Protein AF-A0A7X8ZPS8-F1 (afdb_monomer_lite)

Sequence (308 aa):
LRTVAGGVNEGRHAVLAQALLSACHRVQEEYEAEIAARYGDCGDGDEPEGDFHAIMANNLTAWFATPLAELDGISPNDYIRSLDDTAELLELFAVLSGTGVEPMPDLLKIRLGRDHVAATAGLRSFVIKAIKERDVLPDEGFAVAHSALEILAEWEDEDFAPELLAAFESITAPDFEDFALSQSIAQFFGRFPGLAPLLIERIEARLAAGEILTGAADYILVALSLIGAGTGDSAIYRVFTRAIEQMRLPEMVMLMLVDLGNPRAVSFLRAYLQRNLQTLSLAQYRQCVSSISALHGRYDDLPRYPNR

Secondary structure (DSSP, 8-state):
--SS--SSSHHHHHHHHHHHHHHHHHHHHHHHHHHHHHH-S--TT---HHHHHHHHHHHHHHHHTS-BGGGTTB-HHHHHHH---HHHHHHHHHHHHTTT-SSPPHHHHHHHGGGHHHHHHHHHHHHHHHHHTTTT--HHHHHHHHHHHHHHHHTT-GGGHHHHHHHHHT-----TT-HHHHHHHHHHHHT-GGGHHHHHHHHHHHHHHTPPB-THHHHHHHHHHHHHTTT--HHHHHHHHHHGGGBS-HHHHHHHHHHHT-THHHHHHHHHHHHHTTTS-HHHHHHHHHHHHHTT---TTSPPPP--

Structure (mmCIF, N/CA/C/O backbone):
data_AF-A0A7X8ZPS8-F1
#
_entry.id   AF-A0A7X8ZPS8-F1
#
loop_
_atom_site.group_PDB
_atom_site.id
_atom_site.type_symbol
_atom_site.label_atom_id
_atom_site.label_alt_id
_atom_site.label_comp_id
_atom_site.label_asym_id
_atom_site.label_entity_id
_atom_site.label_seq_id
_atom_site.pdbx_PDB_ins_code
_atom_site.Cartn_x
_atom_site.Cartn_y
_atom_site.Cartn_z
_atom_site.occupancy
_atom_site.B_iso_or_equiv
_atom_site.auth_seq_id
_atom_site.auth_comp_id
_atom_site.auth_asym_id
_atom_site.auth_atom_id
_atom_site.pdbx_PDB_model_num
ATOM 1 N N . LEU A 1 1 ? 17.683 -13.124 -8.709 1.00 43.53 1 LEU A N 1
ATOM 2 C CA . LEU A 1 1 ? 17.942 -12.794 -10.146 1.00 43.53 1 LEU A CA 1
ATOM 3 C C . LEU A 1 1 ? 17.941 -13.969 -11.156 1.00 43.53 1 LEU A C 1
ATOM 5 O O . LEU A 1 1 ? 17.549 -13.741 -12.290 1.00 43.53 1 LEU A O 1
ATOM 9 N N . ARG A 1 2 ? 18.370 -15.207 -10.832 1.00 29.52 2 ARG A N 1
ATOM 10 C CA . ARG A 1 2 ? 18.559 -16.303 -11.831 1.00 29.52 2 ARG A CA 1
ATOM 11 C C . ARG A 1 2 ? 17.332 -17.173 -12.173 1.00 29.52 2 ARG A C 1
ATOM 13 O O . ARG A 1 2 ? 17.485 -18.138 -12.913 1.00 29.52 2 ARG A O 1
ATOM 20 N N . THR A 1 3 ? 16.144 -16.881 -11.646 1.00 39.59 3 THR A N 1
ATOM 21 C CA . THR A 1 3 ? 15.033 -17.859 -11.655 1.00 39.59 3 THR A CA 1
ATOM 22 C C . THR A 1 3 ? 13.688 -17.331 -12.161 1.00 39.59 3 THR A C 1
ATOM 24 O O . THR A 1 3 ? 12.678 -17.985 -11.924 1.00 39.59 3 THR A O 1
ATOM 27 N N . VAL A 1 4 ? 13.632 -16.180 -12.847 1.00 41.62 4 VAL A N 1
ATOM 28 C CA . VAL A 1 4 ? 12.335 -15.559 -13.210 1.00 41.62 4 VAL A CA 1
ATOM 29 C C . VAL A 1 4 ? 11.978 -15.598 -14.700 1.00 41.62 4 VAL A C 1
ATOM 31 O O . VAL A 1 4 ? 10.793 -15.573 -15.009 1.00 41.62 4 VAL A O 1
ATOM 34 N N . ALA A 1 5 ? 12.910 -15.749 -15.636 1.00 36.06 5 ALA A N 1
ATOM 35 C CA . ALA A 1 5 ? 12.553 -15.796 -17.056 1.00 36.06 5 ALA A CA 1
ATOM 36 C C . ALA A 1 5 ? 13.411 -16.829 -17.774 1.00 36.06 5 ALA A C 1
ATOM 38 O O . ALA A 1 5 ? 14.583 -16.955 -17.447 1.00 36.06 5 ALA A O 1
ATOM 39 N N . GLY A 1 6 ? 12.793 -17.603 -18.665 1.00 33.47 6 GLY A N 1
ATOM 40 C CA . GLY A 1 6 ? 13.451 -18.557 -19.544 1.00 33.47 6 GLY A CA 1
ATOM 41 C C . GLY A 1 6 ? 13.380 -18.065 -20.988 1.00 33.47 6 GLY A C 1
ATOM 42 O O . GLY A 1 6 ? 12.284 -17.958 -21.527 1.00 33.47 6 GLY A O 1
ATOM 43 N N . GLY A 1 7 ? 14.533 -17.864 -21.625 1.00 35.31 7 GLY A N 1
ATOM 44 C CA . GLY A 1 7 ? 14.697 -17.789 -23.077 1.00 35.31 7 GLY A CA 1
ATOM 45 C C . GLY A 1 7 ? 15.264 -16.477 -23.634 1.00 35.31 7 GLY A C 1
ATOM 46 O O . GLY A 1 7 ? 14.538 -15.544 -23.934 1.00 35.31 7 GLY A O 1
ATOM 47 N N . VAL A 1 8 ? 16.569 -16.481 -23.929 1.00 39.19 8 VAL A N 1
ATOM 48 C CA . VAL A 1 8 ? 17.290 -15.657 -24.935 1.00 39.19 8 VAL A CA 1
ATOM 49 C C . VAL A 1 8 ? 17.445 -14.141 -24.672 1.00 39.19 8 VAL A C 1
ATOM 51 O O . VAL A 1 8 ? 18.505 -13.621 -25.016 1.00 39.19 8 VAL A O 1
ATOM 54 N N . ASN A 1 9 ? 16.533 -13.442 -23.985 1.00 49.84 9 ASN A N 1
ATOM 55 C CA . ASN A 1 9 ? 16.703 -12.014 -23.614 1.00 49.84 9 ASN A CA 1
ATOM 56 C C . ASN A 1 9 ? 17.251 -11.777 -22.189 1.00 49.84 9 ASN A C 1
ATOM 58 O O . ASN A 1 9 ? 17.604 -10.654 -21.819 1.00 49.84 9 ASN A O 1
ATOM 62 N N . GLU A 1 10 ? 17.417 -12.849 -21.406 1.00 52.31 10 GLU A N 1
ATOM 63 C CA . GLU A 1 10 ? 17.909 -12.813 -20.019 1.00 52.31 10 GLU A CA 1
ATOM 64 C C . GLU A 1 10 ? 19.272 -12.120 -19.861 1.00 52.31 10 GLU A C 1
ATOM 66 O O . GLU A 1 10 ? 19.560 -11.561 -18.806 1.00 52.31 10 GLU A O 1
ATOM 71 N N . GLY A 1 11 ? 20.112 -12.123 -20.903 1.00 71.88 11 GLY A N 1
ATOM 72 C CA . GLY A 1 11 ? 21.452 -11.544 -20.842 1.00 71.88 11 GLY A CA 1
ATOM 73 C C . GLY A 1 11 ? 21.439 -10.024 -20.707 1.00 71.88 11 GLY A C 1
ATOM 74 O O . GLY A 1 11 ? 22.033 -9.484 -19.779 1.00 71.88 11 GLY A O 1
ATOM 75 N N . ARG A 1 12 ? 20.755 -9.318 -21.617 1.00 79.44 12 ARG A N 1
ATOM 76 C CA . ARG A 1 12 ? 20.809 -7.847 -21.670 1.00 79.44 12 ARG A CA 1
ATOM 77 C C . ARG A 1 12 ? 19.975 -7.188 -20.573 1.00 79.44 12 ARG A C 1
ATOM 79 O O . ARG A 1 12 ? 20.432 -6.200 -20.007 1.00 79.44 12 ARG A O 1
ATOM 86 N N . HIS A 1 13 ? 18.825 -7.763 -20.207 1.00 87.25 13 HIS A N 1
ATOM 87 C CA . HIS A 1 13 ? 18.037 -7.285 -19.062 1.00 87.25 13 HIS A CA 1
ATOM 88 C C . HIS A 1 13 ? 18.815 -7.417 -17.752 1.00 87.25 13 HIS A C 1
ATOM 90 O O . HIS A 1 13 ? 18.928 -6.445 -17.008 1.00 87.25 13 HIS A O 1
ATOM 96 N N . ALA A 1 14 ? 19.413 -8.585 -17.490 1.00 84.12 14 ALA A N 1
ATOM 97 C CA . ALA A 1 14 ? 20.194 -8.794 -16.273 1.00 84.12 14 ALA A CA 1
ATOM 98 C C . ALA A 1 14 ? 21.450 -7.913 -16.233 1.00 84.12 14 ALA A C 1
ATOM 100 O O . ALA A 1 14 ? 21.792 -7.380 -15.181 1.00 84.12 14 ALA A O 1
ATOM 101 N N . VAL A 1 15 ? 22.117 -7.725 -17.377 1.00 86.06 15 VAL A N 1
ATOM 102 C CA . VAL A 1 15 ? 23.249 -6.797 -17.502 1.00 86.06 15 VAL A CA 1
ATOM 103 C C . VAL A 1 15 ? 22.824 -5.367 -17.179 1.00 86.06 15 VAL A C 1
ATOM 105 O O . VAL A 1 15 ? 23.506 -4.697 -16.406 1.00 86.06 15 VAL A O 1
ATOM 108 N N . LEU A 1 16 ? 21.687 -4.912 -17.712 1.00 86.50 16 LEU A N 1
ATOM 109 C CA . LEU A 1 16 ? 21.163 -3.580 -17.428 1.00 86.50 16 LEU A CA 1
ATOM 110 C C . LEU A 1 16 ? 20.806 -3.409 -15.943 1.00 86.50 16 LEU A C 1
ATOM 112 O O . LEU A 1 16 ? 21.194 -2.407 -15.351 1.00 86.50 16 LEU A O 1
ATOM 116 N N . ALA A 1 17 ? 20.140 -4.386 -15.321 1.00 86.00 17 ALA A N 1
ATOM 117 C CA . ALA A 1 17 ? 19.843 -4.352 -13.886 1.00 86.00 17 ALA A CA 1
ATOM 118 C C . ALA A 1 17 ? 21.109 -4.345 -13.018 1.00 86.00 17 ALA A C 1
ATOM 120 O O . ALA A 1 17 ? 21.194 -3.592 -12.051 1.00 86.00 17 ALA A O 1
ATOM 121 N N . GLN A 1 18 ? 22.125 -5.133 -13.377 1.00 86.12 18 GLN A N 1
ATOM 122 C CA . GLN A 1 18 ? 23.399 -5.130 -12.662 1.00 86.12 18 GLN A CA 1
ATOM 123 C C . GLN A 1 18 ? 24.118 -3.782 -12.794 1.00 86.12 18 GLN A C 1
ATOM 125 O O . GLN A 1 18 ? 24.659 -3.274 -11.811 1.00 86.12 18 GLN A O 1
ATOM 130 N N . ALA A 1 19 ? 24.109 -3.194 -13.992 1.00 85.69 19 ALA A N 1
ATOM 131 C CA . ALA A 1 19 ? 24.690 -1.880 -14.238 1.00 85.69 19 ALA A CA 1
ATOM 132 C C . ALA A 1 19 ? 23.934 -0.773 -13.483 1.00 85.69 19 ALA A C 1
ATOM 134 O O . ALA A 1 19 ? 24.576 0.139 -12.960 1.00 85.69 19 ALA A O 1
ATOM 135 N N . LEU A 1 20 ? 22.604 -0.881 -13.380 1.00 85.44 20 LEU A N 1
ATOM 136 C CA . LEU A 1 20 ? 21.758 0.016 -12.592 1.00 85.44 20 LEU A CA 1
ATOM 137 C C . LEU A 1 20 ? 22.120 -0.054 -11.105 1.00 85.44 20 LEU A C 1
ATOM 139 O O . LEU A 1 20 ? 22.436 0.973 -10.515 1.00 85.44 20 LEU A O 1
ATOM 143 N N . LEU A 1 21 ? 22.180 -1.256 -10.524 1.00 86.12 21 LEU A N 1
ATOM 144 C CA . LEU A 1 21 ? 22.585 -1.456 -9.127 1.00 86.12 21 LEU A CA 1
ATOM 145 C C . LEU A 1 21 ? 23.968 -0.861 -8.838 1.00 86.12 21 LEU A C 1
ATOM 147 O O . LEU A 1 21 ? 24.158 -0.147 -7.856 1.00 86.12 21 LEU A O 1
ATOM 151 N N . SER A 1 22 ? 24.937 -1.100 -9.726 1.00 86.19 22 SER A N 1
ATOM 152 C CA . SER A 1 22 ? 26.269 -0.505 -9.601 1.00 86.19 22 SER A CA 1
ATOM 153 C C . SER A 1 22 ? 26.255 1.021 -9.722 1.00 86.19 22 SER A C 1
ATOM 155 O O . SER A 1 22 ? 27.057 1.687 -9.074 1.00 86.19 22 SER A O 1
ATOM 157 N N . ALA A 1 23 ? 25.367 1.596 -10.535 1.00 84.69 23 ALA A N 1
ATOM 158 C CA . ALA A 1 23 ? 25.206 3.042 -10.619 1.00 84.69 23 ALA A CA 1
ATOM 159 C C . ALA A 1 23 ? 24.610 3.625 -9.331 1.00 84.69 23 ALA A C 1
ATOM 161 O O . ALA A 1 23 ? 25.161 4.596 -8.820 1.00 84.69 23 ALA A O 1
ATOM 162 N N . CYS A 1 24 ? 23.566 3.004 -8.777 1.00 83.69 24 CYS A N 1
ATOM 163 C CA . CYS A 1 24 ? 22.955 3.409 -7.510 1.00 83.69 24 CYS A CA 1
ATOM 164 C C . CYS A 1 24 ? 23.951 3.374 -6.352 1.00 83.69 24 CYS A C 1
ATOM 166 O O . CYS A 1 24 ? 24.067 4.360 -5.630 1.00 83.69 24 CYS A O 1
ATOM 168 N N . HIS A 1 25 ? 24.719 2.287 -6.215 1.00 86.12 25 HIS A N 1
ATOM 169 C CA . HIS A 1 25 ? 25.736 2.180 -5.165 1.00 86.12 25 HIS A CA 1
ATOM 170 C C . HIS A 1 25 ? 26.781 3.296 -5.263 1.00 86.12 25 HIS A C 1
ATOM 172 O O . HIS A 1 25 ? 27.140 3.872 -4.246 1.00 86.12 25 HIS A O 1
ATOM 178 N N . ARG A 1 26 ? 27.225 3.662 -6.474 1.00 85.88 26 ARG A N 1
ATOM 179 C CA . ARG A 1 26 ? 28.167 4.782 -6.642 1.00 85.88 26 ARG A CA 1
ATOM 180 C C . ARG A 1 26 ? 27.573 6.114 -6.199 1.00 85.88 26 ARG A C 1
ATOM 182 O O . ARG A 1 26 ? 28.247 6.866 -5.511 1.00 85.88 26 ARG A O 1
ATOM 189 N N . VAL A 1 27 ? 26.324 6.400 -6.572 1.00 83.56 27 VAL A N 1
ATOM 190 C CA . VAL A 1 27 ? 25.646 7.641 -6.159 1.00 83.56 27 VAL A CA 1
ATOM 191 C C . VAL A 1 27 ? 25.480 7.685 -4.640 1.00 83.56 27 VAL A C 1
ATOM 193 O O . VAL A 1 27 ? 25.663 8.737 -4.036 1.00 83.56 27 VAL A O 1
ATOM 196 N N . GLN A 1 28 ? 25.171 6.546 -4.018 1.00 84.06 28 GLN A N 1
ATOM 197 C CA . GLN A 1 28 ? 25.081 6.438 -2.567 1.00 84.06 28 GLN A CA 1
ATOM 198 C C . GLN A 1 28 ? 26.438 6.674 -1.888 1.00 84.06 28 GLN A C 1
ATOM 200 O O . GLN A 1 28 ? 26.521 7.512 -0.998 1.00 84.06 28 GLN A O 1
ATOM 205 N N . GLU A 1 29 ? 27.508 6.019 -2.347 1.00 86.44 29 GLU A N 1
ATOM 206 C CA . GLU A 1 29 ? 28.866 6.224 -1.820 1.00 86.44 29 GLU A CA 1
ATOM 207 C C . GLU A 1 29 ? 29.331 7.685 -1.972 1.00 86.44 29 GLU A C 1
ATOM 209 O O . GLU A 1 29 ? 29.951 8.242 -1.065 1.00 86.44 29 GLU A O 1
ATOM 214 N N . GLU A 1 30 ? 29.026 8.326 -3.106 1.00 84.75 30 GLU A N 1
ATOM 215 C CA . GLU A 1 30 ? 29.339 9.740 -3.349 1.00 84.75 30 GLU A CA 1
ATOM 216 C C . GLU A 1 30 ? 28.569 10.667 -2.400 1.00 84.75 30 GLU A C 1
ATOM 218 O O . GLU A 1 30 ? 29.158 11.597 -1.844 1.00 84.75 30 GLU A O 1
ATOM 223 N N . TYR A 1 31 ? 27.283 10.392 -2.172 1.00 82.75 31 TYR A N 1
ATOM 224 C CA . TYR A 1 31 ? 26.457 11.147 -1.233 1.00 82.75 31 TYR A CA 1
ATOM 225 C C . TYR A 1 31 ? 26.940 10.986 0.212 1.00 82.75 31 TYR A C 1
ATOM 227 O O . TYR A 1 31 ? 27.160 11.984 0.897 1.00 82.75 31 TYR A O 1
ATOM 235 N N . GLU A 1 32 ? 27.181 9.754 0.665 1.00 82.94 32 GLU A N 1
ATOM 236 C CA . GLU A 1 32 ? 27.703 9.468 2.007 1.00 82.94 32 GLU A CA 1
ATOM 237 C C . GLU A 1 32 ? 29.059 10.159 2.232 1.00 82.94 32 GLU A C 1
ATOM 239 O O . GLU A 1 32 ? 29.297 10.757 3.284 1.00 82.94 32 GLU A O 1
ATOM 244 N N . ALA A 1 33 ? 29.935 10.162 1.220 1.00 84.19 33 ALA A N 1
ATOM 245 C CA . ALA A 1 33 ? 31.205 10.879 1.273 1.00 84.19 33 ALA A CA 1
ATOM 246 C C . ALA A 1 33 ? 31.023 12.407 1.347 1.00 84.19 33 ALA A C 1
ATOM 248 O O . ALA A 1 33 ? 31.764 13.072 2.078 1.00 84.19 33 ALA A O 1
ATOM 249 N N . GLU A 1 34 ? 30.057 12.978 0.620 1.00 81.62 34 GLU A N 1
ATOM 250 C CA . GLU A 1 34 ? 29.740 14.410 0.682 1.00 81.62 34 GLU A CA 1
ATOM 251 C C . GLU A 1 34 ? 29.182 14.805 2.056 1.00 81.62 34 GLU A C 1
ATOM 253 O O . GLU A 1 34 ? 29.639 15.793 2.641 1.00 81.62 34 GLU A O 1
ATOM 258 N N . ILE A 1 35 ? 28.251 14.020 2.604 1.00 78.38 35 ILE A N 1
ATOM 259 C CA . ILE A 1 35 ? 27.687 14.238 3.941 1.00 78.38 35 ILE A CA 1
ATOM 260 C C . ILE A 1 35 ? 28.787 14.150 5.001 1.00 78.38 35 ILE A C 1
ATOM 262 O O . ILE A 1 35 ? 28.949 15.089 5.788 1.00 78.38 35 ILE A O 1
ATOM 266 N N . ALA A 1 36 ? 29.617 13.104 4.966 1.00 80.00 36 ALA A N 1
ATOM 267 C CA . ALA A 1 36 ? 30.743 12.948 5.884 1.00 80.00 36 ALA A CA 1
ATOM 268 C C . ALA A 1 36 ? 31.745 14.113 5.781 1.00 80.00 36 ALA A C 1
ATOM 270 O O . ALA A 1 36 ? 32.262 14.588 6.794 1.00 80.00 36 ALA A O 1
ATOM 271 N N . ALA A 1 37 ? 32.005 14.625 4.572 1.00 81.00 37 ALA A N 1
ATOM 272 C CA . ALA A 1 37 ? 32.892 15.768 4.362 1.00 81.00 37 ALA A CA 1
ATOM 273 C C . ALA A 1 37 ? 32.293 17.096 4.856 1.00 81.00 37 ALA A C 1
ATOM 275 O O . ALA A 1 37 ? 33.029 17.976 5.313 1.00 81.00 37 ALA A 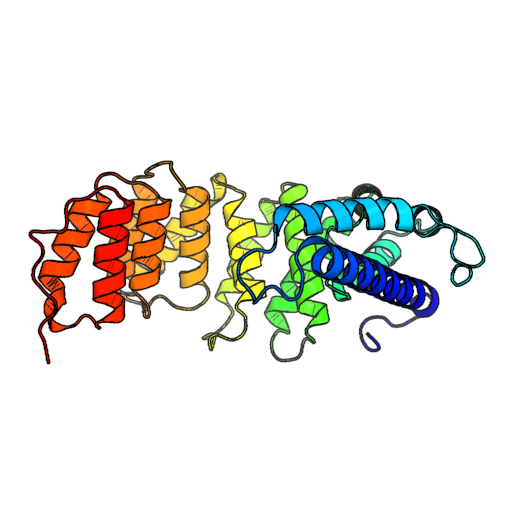O 1
ATOM 276 N N . ARG A 1 38 ? 30.971 17.263 4.747 1.00 75.69 38 ARG A N 1
ATOM 277 C CA . ARG A 1 38 ? 30.269 18.514 5.055 1.00 75.69 38 ARG A CA 1
ATOM 278 C C . ARG A 1 38 ? 29.881 18.642 6.524 1.00 75.69 38 ARG A C 1
ATOM 280 O O . ARG A 1 38 ? 29.912 19.754 7.053 1.00 75.69 38 ARG A O 1
ATOM 287 N N . TYR A 1 39 ? 29.541 17.533 7.168 1.00 70.81 39 TYR A N 1
ATOM 288 C CA . TYR A 1 39 ? 29.019 17.521 8.532 1.00 70.81 39 TYR A CA 1
ATOM 289 C C . TYR A 1 39 ? 29.947 16.800 9.530 1.00 70.81 39 TYR A C 1
ATOM 291 O O . TYR A 1 39 ? 29.854 17.044 10.731 1.00 70.81 39 TYR A O 1
ATOM 299 N N . GLY A 1 40 ? 30.933 16.027 9.059 1.00 66.50 40 GLY A N 1
ATOM 300 C CA . GLY A 1 40 ? 31.743 15.146 9.906 1.00 66.50 40 GLY A CA 1
ATOM 301 C C . GLY A 1 40 ? 31.010 13.838 10.223 1.00 66.50 40 GLY A C 1
ATOM 302 O O . GLY A 1 40 ? 29.946 13.577 9.672 1.00 66.50 40 GLY A O 1
ATOM 303 N N . ASP A 1 41 ? 31.578 13.014 11.109 1.00 60.72 41 ASP A N 1
ATOM 304 C CA . ASP A 1 41 ? 30.959 11.773 11.607 1.00 60.72 41 ASP A CA 1
ATOM 305 C C . ASP A 1 41 ? 29.762 12.128 12.509 1.00 60.72 41 ASP A C 1
ATOM 307 O O . ASP A 1 41 ? 29.888 12.307 13.724 1.00 60.72 41 ASP A O 1
ATOM 311 N N . CYS A 1 42 ? 28.616 12.387 11.887 1.00 50.97 42 CYS A N 1
ATOM 312 C CA . CYS A 1 42 ? 27.380 12.742 12.568 1.00 50.97 42 CYS A CA 1
ATOM 313 C C . CYS A 1 42 ? 26.628 11.454 12.862 1.00 50.97 42 CYS A C 1
ATOM 315 O O . CYS A 1 42 ? 26.264 10.738 11.938 1.00 50.97 42 CYS A O 1
ATOM 317 N N . GLY A 1 43 ? 26.385 11.157 14.139 1.00 53.75 43 GLY A N 1
ATOM 318 C CA . GLY A 1 43 ? 25.502 10.048 14.497 1.00 53.75 43 GLY A CA 1
ATOM 319 C C . GLY A 1 43 ? 24.089 10.253 13.935 1.00 53.75 43 GLY A C 1
ATOM 320 O O . GLY A 1 43 ? 23.617 11.387 13.922 1.00 53.75 43 GLY A O 1
ATOM 321 N N . ASP A 1 44 ? 23.474 9.140 13.521 1.00 51.38 44 ASP A N 1
ATOM 322 C CA . ASP A 1 44 ? 22.143 8.796 12.961 1.00 51.38 44 ASP A CA 1
ATOM 323 C C . ASP A 1 44 ? 20.925 9.765 13.060 1.00 51.38 44 ASP A C 1
ATOM 325 O O . ASP A 1 44 ? 19.788 9.301 13.068 1.00 51.38 44 ASP A O 1
ATOM 329 N N . GLY A 1 45 ? 21.074 11.089 13.171 1.00 50.75 45 GLY A N 1
ATOM 330 C CA . GLY A 1 45 ? 19.964 11.978 13.558 1.00 50.75 45 GLY A CA 1
ATOM 331 C C . GLY A 1 45 ? 19.700 13.218 12.705 1.00 50.75 45 GLY A C 1
ATOM 332 O O . GLY A 1 45 ? 18.595 13.746 12.791 1.00 50.75 45 GLY A O 1
ATOM 333 N N . ASP A 1 46 ? 20.664 13.686 11.906 1.00 49.81 46 ASP A N 1
ATOM 334 C CA . ASP A 1 46 ? 20.582 14.981 11.200 1.00 49.81 46 ASP A CA 1
ATOM 335 C C . ASP A 1 46 ? 20.865 14.861 9.683 1.00 49.81 46 ASP A C 1
ATOM 337 O O . ASP A 1 46 ? 21.350 15.806 9.055 1.00 49.81 46 ASP A O 1
ATOM 341 N N . GLU A 1 47 ? 20.576 13.711 9.062 1.00 56.31 47 GLU A N 1
ATOM 342 C CA . GLU A 1 47 ? 20.643 13.595 7.600 1.00 56.31 47 GLU A CA 1
ATOM 343 C C . GLU A 1 47 ? 19.423 14.264 6.939 1.00 56.31 47 GLU A C 1
ATOM 345 O O . GLU A 1 47 ? 18.277 13.970 7.290 1.00 56.31 47 GLU A O 1
ATOM 350 N N . PRO A 1 48 ? 19.614 15.162 5.957 1.00 55.97 48 PRO A N 1
ATOM 351 C CA . PRO A 1 48 ? 18.513 15.698 5.171 1.00 55.97 48 PRO A CA 1
ATOM 352 C C . PRO A 1 48 ? 18.002 14.634 4.179 1.00 55.97 48 PRO A C 1
ATOM 354 O O . PRO A 1 48 ? 18.338 14.672 3.000 1.00 55.97 48 PRO A O 1
ATOM 357 N N . GLU A 1 49 ? 17.149 13.707 4.635 1.00 54.81 49 GLU A N 1
ATOM 358 C CA . GLU A 1 49 ? 16.529 12.638 3.813 1.00 54.81 49 GLU A CA 1
ATOM 359 C C . GLU A 1 49 ? 15.895 13.160 2.502 1.00 54.81 49 GLU A C 1
ATOM 361 O O . GLU A 1 49 ? 15.879 12.474 1.480 1.00 54.81 49 GLU A O 1
ATOM 366 N N . GLY A 1 50 ? 15.411 14.408 2.495 1.00 56.25 50 GLY A N 1
ATOM 367 C CA . GLY A 1 50 ? 14.812 15.037 1.315 1.00 56.25 50 GLY A CA 1
ATOM 368 C C . GLY A 1 50 ? 15.787 15.378 0.177 1.00 56.25 50 GLY A C 1
ATOM 369 O O . GLY A 1 50 ? 15.338 15.512 -0.960 1.00 56.25 50 GLY A O 1
ATOM 370 N N . ASP A 1 51 ? 17.091 15.520 0.446 1.00 68.81 51 ASP A N 1
ATOM 371 C CA . ASP A 1 51 ? 18.092 15.838 -0.589 1.00 68.81 51 ASP A CA 1
ATOM 372 C C . ASP A 1 51 ? 18.514 14.565 -1.345 1.00 68.81 51 ASP A C 1
ATOM 374 O O . ASP A 1 51 ? 18.568 14.545 -2.576 1.00 68.81 51 ASP A O 1
ATOM 378 N N . PHE A 1 52 ? 18.688 13.449 -0.626 1.00 75.75 52 PHE A N 1
ATOM 379 C CA . PHE A 1 52 ? 19.160 12.189 -1.205 1.00 75.75 52 PHE A CA 1
ATOM 380 C C . PHE A 1 52 ? 18.236 11.628 -2.292 1.00 75.75 52 PHE A C 1
ATOM 382 O O . PHE A 1 52 ? 18.701 11.294 -3.381 1.00 75.75 52 PHE A O 1
ATOM 389 N N . HIS A 1 53 ? 16.923 11.562 -2.048 1.00 75.06 53 HIS A N 1
ATOM 390 C CA . HIS A 1 53 ? 15.980 11.026 -3.039 1.00 75.06 53 HIS A CA 1
ATOM 391 C C . HIS A 1 53 ? 15.966 11.847 -4.336 1.00 75.06 53 HIS A C 1
ATOM 393 O O . HIS A 1 53 ? 15.927 11.285 -5.433 1.00 75.06 53 HIS A O 1
ATOM 399 N N . ALA A 1 54 ? 16.045 13.177 -4.231 1.00 78.75 54 ALA A N 1
ATOM 400 C CA . ALA A 1 54 ? 16.107 14.059 -5.391 1.00 78.75 54 ALA A CA 1
ATOM 401 C C . ALA A 1 54 ? 17.441 13.913 -6.145 1.00 78.75 54 ALA A C 1
ATOM 403 O O . ALA A 1 54 ? 17.456 13.864 -7.379 1.00 78.75 54 ALA A O 1
ATOM 404 N N . ILE A 1 55 ? 18.556 13.803 -5.417 1.00 80.31 55 ILE A N 1
ATOM 405 C CA . ILE A 1 55 ? 19.886 13.538 -5.980 1.00 80.31 55 ILE A CA 1
ATOM 406 C C . ILE A 1 55 ? 19.894 12.194 -6.717 1.00 80.31 55 ILE A C 1
ATOM 408 O O . ILE A 1 55 ? 20.347 12.131 -7.862 1.00 80.31 55 ILE A O 1
ATOM 412 N N . MET A 1 56 ? 19.350 11.137 -6.110 1.00 81.75 56 MET A N 1
ATOM 413 C CA . MET A 1 56 ? 19.257 9.810 -6.715 1.00 81.75 56 MET A CA 1
ATOM 414 C C . MET A 1 56 ? 18.429 9.847 -8.004 1.00 81.75 56 MET A C 1
ATOM 416 O O . MET A 1 56 ? 18.912 9.426 -9.053 1.00 81.75 56 MET A O 1
ATOM 420 N N . ALA A 1 57 ? 17.230 10.436 -7.977 1.00 79.50 57 ALA A N 1
ATOM 421 C CA . ALA A 1 57 ? 16.362 10.534 -9.153 1.00 79.50 57 ALA A CA 1
ATOM 422 C C . ALA A 1 57 ? 17.021 11.293 -10.325 1.00 79.50 57 ALA A C 1
ATOM 424 O O . ALA A 1 57 ? 16.940 10.868 -11.485 1.00 79.50 57 ALA A O 1
ATOM 425 N N . ASN A 1 58 ? 17.723 12.395 -10.036 1.00 82.44 58 ASN A N 1
ATOM 426 C CA . ASN A 1 58 ? 18.440 13.172 -11.051 1.00 82.44 58 ASN A CA 1
ATOM 427 C C . ASN A 1 58 ? 19.616 12.388 -11.654 1.00 82.44 58 ASN A C 1
ATOM 429 O O . ASN A 1 58 ? 19.781 12.364 -12.878 1.00 82.44 58 ASN A O 1
ATOM 433 N N . ASN A 1 59 ? 20.411 11.717 -10.815 1.00 84.75 59 ASN A N 1
ATOM 434 C CA . ASN A 1 59 ? 21.531 10.896 -11.272 1.00 84.75 59 ASN A CA 1
ATOM 435 C C . ASN A 1 59 ? 21.060 9.698 -12.096 1.00 84.75 59 ASN A C 1
ATOM 437 O O . ASN A 1 59 ? 21.631 9.420 -13.150 1.00 84.75 59 ASN A O 1
ATOM 441 N N . LEU A 1 60 ? 19.980 9.037 -11.676 1.00 85.38 60 LEU A N 1
ATOM 442 C CA . LEU A 1 60 ? 19.373 7.951 -12.436 1.00 85.38 60 LEU A CA 1
ATOM 443 C C . LEU A 1 60 ? 18.902 8.432 -13.807 1.00 85.38 60 LEU A C 1
ATOM 445 O O . LEU A 1 60 ? 19.236 7.817 -14.818 1.00 85.38 60 LEU A O 1
ATOM 449 N N . THR A 1 61 ? 18.214 9.571 -13.876 1.00 85.69 61 THR A N 1
ATOM 450 C CA . THR A 1 61 ? 17.769 10.152 -15.153 1.00 85.69 61 THR A CA 1
ATOM 451 C C . THR A 1 61 ? 18.941 10.381 -16.116 1.00 85.69 61 THR A C 1
ATOM 453 O O . THR A 1 61 ? 18.861 10.014 -17.292 1.00 85.69 61 THR A O 1
ATOM 456 N N . ALA A 1 62 ? 20.052 10.941 -15.625 1.00 86.56 62 ALA A N 1
ATOM 457 C CA . ALA A 1 62 ? 21.265 11.131 -16.420 1.00 86.56 62 ALA A CA 1
ATOM 458 C C . ALA A 1 62 ? 21.911 9.793 -16.824 1.00 86.56 62 ALA A C 1
ATOM 460 O O . ALA A 1 62 ? 22.346 9.618 -17.968 1.00 86.56 62 ALA A O 1
ATOM 461 N N . TRP A 1 63 ? 21.930 8.822 -15.913 1.00 89.94 63 TRP A N 1
ATOM 462 C CA . TRP A 1 63 ? 22.482 7.496 -16.156 1.00 89.94 63 TRP A CA 1
ATOM 463 C C . TRP A 1 63 ? 21.715 6.739 -17.247 1.00 89.94 63 TRP A C 1
ATOM 465 O O . TRP A 1 63 ? 22.337 6.207 -18.165 1.00 89.94 63 TRP A O 1
ATOM 475 N N . PHE A 1 64 ? 20.378 6.780 -17.246 1.00 89.31 64 PHE A N 1
ATOM 476 C CA . PHE A 1 64 ? 19.557 6.149 -18.288 1.00 89.31 64 PHE A CA 1
ATOM 477 C C . PHE A 1 64 ? 19.820 6.723 -19.694 1.00 89.31 64 PHE A C 1
ATOM 479 O O . PHE A 1 64 ? 19.554 6.057 -20.697 1.00 89.31 64 PHE A O 1
ATOM 486 N N . ALA A 1 65 ? 20.358 7.942 -19.795 1.00 90.56 65 ALA A N 1
ATOM 487 C CA . ALA A 1 65 ? 20.766 8.568 -21.054 1.00 90.56 65 ALA A CA 1
ATOM 488 C C . ALA A 1 65 ? 22.237 8.309 -21.437 1.00 90.56 65 ALA A C 1
ATOM 490 O O . ALA A 1 65 ? 22.656 8.690 -22.530 1.00 90.56 65 ALA A O 1
ATOM 491 N N . THR A 1 66 ? 23.024 7.665 -20.572 1.00 91.50 66 THR A N 1
ATOM 492 C CA . THR A 1 66 ? 24.460 7.450 -20.782 1.00 91.50 66 THR A CA 1
ATOM 493 C C . THR A 1 66 ? 24.714 6.122 -21.507 1.00 91.50 66 THR A C 1
ATOM 495 O O . THR A 1 66 ? 24.231 5.085 -21.055 1.00 91.50 66 THR A O 1
ATOM 498 N N . PRO A 1 67 ? 25.470 6.110 -22.622 1.00 92.75 67 PRO A N 1
ATOM 499 C CA . PRO A 1 67 ? 25.905 4.880 -23.281 1.00 92.75 67 PRO A CA 1
ATOM 500 C C . PRO A 1 67 ? 26.686 3.939 -22.360 1.00 92.75 67 PRO A C 1
ATOM 502 O O . PRO A 1 67 ? 27.624 4.372 -21.691 1.00 92.75 67 PRO A O 1
ATOM 505 N N . LEU A 1 68 ? 26.345 2.649 -22.376 1.00 89.19 68 LEU A N 1
ATOM 506 C CA . LEU A 1 68 ? 27.019 1.621 -21.578 1.00 89.19 68 LEU A CA 1
ATOM 507 C C . LEU A 1 68 ? 27.795 0.664 -22.481 1.00 89.19 68 LEU A C 1
ATOM 509 O O . LEU A 1 68 ? 27.279 0.200 -23.499 1.00 89.19 68 LEU A O 1
ATOM 513 N N . ALA A 1 69 ? 29.031 0.337 -22.104 1.00 87.25 69 ALA A N 1
ATOM 514 C CA . ALA A 1 69 ? 29.850 -0.620 -22.851 1.00 87.25 69 ALA A CA 1
ATOM 515 C C . ALA A 1 69 ? 29.218 -2.021 -22.834 1.00 87.25 69 ALA A C 1
ATOM 517 O O . ALA A 1 69 ? 29.280 -2.753 -23.817 1.00 87.25 69 ALA A O 1
ATOM 518 N N . GLU A 1 70 ? 28.555 -2.355 -21.730 1.00 82.94 70 GLU A N 1
ATOM 519 C CA . GLU A 1 70 ? 27.833 -3.599 -21.493 1.00 82.94 70 GLU A CA 1
ATOM 520 C C . GLU A 1 70 ? 26.566 -3.727 -22.356 1.00 82.94 70 GLU A C 1
ATOM 522 O O . GLU A 1 70 ? 26.058 -4.829 -22.552 1.00 82.94 70 GLU A O 1
ATOM 527 N N . LEU A 1 71 ? 26.085 -2.608 -22.908 1.00 82.50 71 LEU A N 1
ATOM 528 C CA . LEU A 1 71 ? 25.015 -2.548 -23.902 1.00 82.50 71 LEU A CA 1
ATOM 529 C C . LEU A 1 71 ? 25.566 -2.217 -25.296 1.00 82.50 71 LEU A C 1
ATOM 531 O O . LEU A 1 71 ? 24.906 -1.546 -26.075 1.00 82.50 71 LEU A O 1
ATOM 535 N N . ASP A 1 72 ? 26.787 -2.634 -25.632 1.00 86.25 72 ASP A N 1
ATOM 536 C CA . ASP A 1 72 ? 27.391 -2.387 -26.951 1.00 86.25 72 ASP A CA 1
ATOM 537 C C . ASP A 1 72 ? 27.446 -0.890 -27.343 1.00 86.25 72 ASP A C 1
ATOM 539 O O . ASP A 1 72 ? 27.413 -0.529 -28.521 1.00 86.25 72 ASP A O 1
ATOM 543 N N . GLY A 1 73 ? 27.534 0.003 -26.352 1.00 88.81 73 GLY A N 1
ATOM 544 C CA . GLY A 1 73 ? 27.636 1.446 -26.554 1.00 88.81 73 GLY A CA 1
ATOM 545 C C . GLY A 1 73 ? 26.309 2.168 -26.801 1.00 88.81 73 GLY A C 1
ATOM 546 O O . GLY A 1 73 ? 26.347 3.327 -27.216 1.00 88.81 73 GLY A O 1
ATOM 547 N N . ILE A 1 74 ? 25.153 1.541 -26.551 1.00 92.00 74 ILE A N 1
ATOM 548 C CA . ILE A 1 74 ? 23.861 2.253 -26.502 1.00 92.00 74 ILE A CA 1
ATOM 549 C C . ILE A 1 74 ? 23.486 2.629 -25.065 1.00 92.00 74 ILE A C 1
ATOM 551 O O . ILE A 1 74 ? 23.971 2.031 -24.102 1.00 92.00 74 ILE A O 1
ATOM 555 N N . SER A 1 75 ? 22.639 3.649 -24.907 1.00 92.75 75 SER A N 1
ATOM 556 C CA . SER A 1 75 ? 22.110 4.022 -23.590 1.00 92.75 75 SER A CA 1
ATOM 557 C C . SER A 1 75 ? 20.981 3.076 -23.151 1.00 92.75 75 SER A C 1
ATOM 559 O O . SER A 1 75 ? 20.291 2.519 -24.011 1.00 92.75 75 SER A O 1
ATOM 561 N N . PRO A 1 76 ? 20.717 2.922 -21.840 1.00 92.62 76 PRO A N 1
ATOM 562 C CA . PRO A 1 76 ? 19.529 2.227 -21.347 1.00 92.62 76 PRO A CA 1
ATOM 563 C C . PRO A 1 76 ? 18.223 2.728 -21.980 1.00 92.62 76 PRO A C 1
ATOM 565 O O . PRO A 1 76 ? 17.356 1.932 -22.334 1.00 92.62 76 PRO A O 1
ATOM 568 N N . ASN A 1 77 ? 18.094 4.040 -22.202 1.00 93.56 77 ASN A N 1
ATOM 569 C CA . ASN A 1 77 ? 16.944 4.618 -22.893 1.00 93.56 77 ASN A CA 1
ATOM 570 C C . ASN A 1 77 ? 16.838 4.157 -24.353 1.00 93.56 77 ASN A C 1
ATOM 572 O O . ASN A 1 77 ? 15.738 3.888 -24.833 1.00 93.56 77 ASN A O 1
ATOM 576 N N . ASP A 1 78 ? 17.955 4.063 -25.074 1.00 93.75 78 ASP A N 1
ATOM 577 C CA . ASP A 1 78 ? 17.954 3.550 -26.448 1.00 93.75 78 ASP A CA 1
ATOM 578 C C . ASP A 1 78 ? 17.645 2.054 -26.489 1.00 93.75 78 ASP A C 1
ATOM 580 O O . ASP A 1 78 ? 16.912 1.607 -27.372 1.00 93.75 78 ASP A O 1
ATOM 584 N N . TYR A 1 79 ? 18.113 1.299 -25.492 1.00 93.62 79 TYR A N 1
ATOM 585 C CA . TYR A 1 79 ? 17.747 -0.100 -25.320 1.00 93.62 79 TYR A CA 1
ATOM 586 C C . TYR A 1 79 ? 16.234 -0.256 -25.109 1.00 93.62 79 TYR A C 1
ATOM 588 O O . TYR A 1 79 ? 15.588 -0.957 -25.884 1.00 93.62 79 TYR A O 1
ATOM 596 N N . ILE A 1 80 ? 15.637 0.484 -24.166 1.00 93.50 80 ILE A N 1
ATOM 597 C CA . ILE A 1 80 ? 14.180 0.496 -23.934 1.00 93.50 80 ILE A CA 1
ATOM 598 C C . ILE A 1 80 ? 13.414 0.866 -25.216 1.00 93.50 80 ILE A C 1
ATOM 600 O O . ILE A 1 80 ? 12.374 0.282 -25.515 1.00 93.50 80 ILE A O 1
ATOM 604 N N . ARG A 1 81 ? 13.912 1.831 -26.004 1.00 94.00 81 ARG A N 1
ATOM 605 C CA . ARG A 1 81 ? 13.279 2.221 -27.279 1.00 94.00 81 ARG A CA 1
ATOM 606 C C . ARG A 1 81 ? 13.293 1.112 -28.321 1.00 94.00 81 ARG A C 1
ATOM 608 O O . ARG A 1 81 ? 12.394 1.115 -29.159 1.00 94.00 81 ARG A O 1
ATOM 615 N N . SER A 1 82 ? 14.300 0.241 -28.285 1.00 93.25 82 SER A N 1
ATOM 616 C CA . SER A 1 82 ? 14.466 -0.858 -29.237 1.00 93.25 82 SER A CA 1
ATOM 617 C C . SER A 1 82 ? 13.560 -2.062 -28.963 1.00 93.25 82 SER A C 1
ATOM 619 O O . SER A 1 82 ? 13.388 -2.884 -29.857 1.00 93.25 82 SER A O 1
ATOM 621 N N . LEU A 1 83 ? 12.971 -2.155 -27.765 1.00 93.50 83 LEU A N 1
ATOM 622 C CA . LEU A 1 83 ? 12.032 -3.218 -27.398 1.00 93.50 83 LEU A CA 1
ATOM 623 C C . LEU A 1 83 ? 10.628 -2.882 -27.906 1.00 93.50 83 LEU A C 1
ATOM 625 O O . LEU A 1 83 ? 9.998 -1.941 -27.415 1.00 93.50 83 LEU A O 1
ATOM 629 N N . ASP A 1 84 ? 10.130 -3.642 -28.878 1.00 87.94 84 ASP A N 1
ATOM 630 C CA . ASP A 1 84 ? 8.822 -3.414 -29.510 1.00 87.94 84 ASP A CA 1
ATOM 631 C C . ASP A 1 84 ? 7.712 -4.350 -29.017 1.00 87.94 84 ASP A C 1
ATOM 633 O O . ASP A 1 84 ? 6.540 -4.076 -29.274 1.00 87.94 84 ASP A O 1
ATOM 637 N N . ASP A 1 85 ? 8.059 -5.407 -28.283 1.00 92.62 85 ASP A N 1
ATOM 638 C CA . ASP A 1 85 ? 7.098 -6.348 -27.718 1.00 92.62 85 ASP A CA 1
ATOM 639 C C . ASP A 1 85 ? 6.756 -6.021 -26.256 1.00 92.62 85 ASP A C 1
ATOM 641 O O . ASP A 1 85 ? 7.628 -5.748 -25.426 1.00 92.62 85 ASP A O 1
ATOM 645 N N . THR A 1 86 ? 5.463 -6.063 -25.924 1.00 94.81 86 THR A N 1
ATOM 646 C CA . THR A 1 86 ? 4.979 -5.765 -24.570 1.00 94.81 86 THR A CA 1
ATOM 647 C C . THR A 1 86 ? 5.476 -6.792 -23.557 1.00 94.81 86 THR A C 1
ATOM 649 O O . THR A 1 86 ? 5.753 -6.418 -22.418 1.00 94.81 86 THR A O 1
ATOM 652 N N . ALA A 1 87 ? 5.631 -8.066 -23.940 1.00 94.81 87 ALA A N 1
ATOM 653 C CA . ALA A 1 87 ? 6.149 -9.075 -23.021 1.00 94.81 87 ALA A CA 1
ATOM 654 C C . ALA A 1 87 ? 7.630 -8.823 -22.704 1.00 94.81 87 ALA A C 1
ATOM 656 O O . ALA A 1 87 ? 7.996 -8.840 -21.533 1.00 94.81 87 ALA A O 1
ATOM 657 N N . GLU A 1 88 ? 8.452 -8.467 -23.696 1.00 94.38 88 GLU A N 1
ATOM 658 C CA . GLU A 1 88 ? 9.848 -8.058 -23.462 1.00 94.38 88 GLU A CA 1
ATOM 659 C C . GLU A 1 88 ? 9.957 -6.820 -22.553 1.00 94.38 88 GLU A C 1
ATOM 661 O O . GLU A 1 88 ? 10.819 -6.757 -21.674 1.00 94.38 88 GLU A O 1
ATOM 666 N N . LEU A 1 89 ? 9.063 -5.839 -22.719 1.00 95.69 89 LEU A N 1
ATOM 667 C CA . LEU A 1 89 ? 9.003 -4.664 -21.842 1.00 95.69 89 LEU A CA 1
ATOM 668 C C . LEU A 1 89 ? 8.579 -5.030 -20.410 1.00 95.69 89 LEU A C 1
ATOM 670 O O . LEU A 1 89 ? 9.119 -4.467 -19.458 1.00 95.69 89 LEU A O 1
ATOM 674 N N . LEU A 1 90 ? 7.642 -5.968 -20.239 1.00 96.81 90 LEU A N 1
ATOM 675 C CA . LEU A 1 90 ? 7.224 -6.478 -18.927 1.00 96.81 90 LEU A CA 1
ATOM 676 C C . LEU A 1 90 ? 8.327 -7.310 -18.257 1.00 96.81 90 LEU A C 1
ATOM 678 O O . LEU A 1 90 ? 8.496 -7.233 -17.040 1.00 96.81 90 LEU A O 1
ATOM 682 N N . GLU A 1 91 ? 9.109 -8.065 -19.029 1.00 95.06 91 GLU A N 1
ATOM 683 C CA . GLU A 1 91 ? 10.305 -8.752 -18.534 1.00 95.06 91 GLU A CA 1
ATOM 684 C C . GLU A 1 91 ? 11.355 -7.752 -18.054 1.00 95.06 91 GLU A C 1
ATOM 686 O O . GLU A 1 91 ? 11.890 -7.902 -16.954 1.00 95.06 91 GLU A O 1
ATOM 691 N N . LEU A 1 92 ? 11.627 -6.706 -18.844 1.00 94.00 92 LEU A N 1
ATOM 692 C CA . LEU A 1 92 ? 12.538 -5.645 -18.432 1.00 94.00 92 LEU A CA 1
ATOM 693 C C . LEU A 1 92 ? 12.034 -4.942 -17.166 1.00 94.00 92 LEU A C 1
ATOM 695 O O . LEU A 1 92 ? 12.812 -4.724 -16.240 1.00 94.00 92 LEU A O 1
ATOM 699 N N . PHE A 1 93 ? 10.738 -4.631 -17.100 1.00 95.12 93 PHE A N 1
ATOM 700 C CA . PHE A 1 93 ? 10.102 -4.075 -15.909 1.00 95.12 93 PHE A CA 1
ATOM 701 C C . PHE A 1 93 ? 10.320 -4.964 -14.683 1.00 95.12 93 PHE A C 1
ATOM 703 O O . PHE A 1 93 ? 10.757 -4.464 -13.649 1.00 95.12 93 PHE A O 1
ATOM 710 N N . ALA A 1 94 ? 10.078 -6.272 -14.788 1.00 94.81 94 ALA A N 1
ATOM 711 C CA . ALA A 1 94 ? 10.268 -7.190 -13.671 1.00 94.81 94 ALA A CA 1
ATOM 712 C C . ALA A 1 94 ? 11.738 -7.258 -13.229 1.00 94.81 94 ALA A C 1
ATOM 714 O O . ALA A 1 94 ? 12.040 -7.270 -12.038 1.00 94.81 94 ALA A O 1
ATOM 715 N N . VAL A 1 95 ? 12.669 -7.259 -14.185 1.00 91.88 95 VAL A N 1
ATOM 716 C CA . VAL A 1 95 ? 14.105 -7.294 -13.892 1.00 91.88 95 VAL A CA 1
ATOM 717 C C . VAL A 1 95 ? 14.577 -6.007 -13.213 1.00 91.88 95 VAL A C 1
ATOM 719 O O . VAL A 1 95 ? 15.333 -6.092 -12.248 1.00 91.88 95 VAL A O 1
ATOM 722 N N . LEU A 1 96 ? 14.122 -4.833 -13.663 1.00 91.38 96 LEU A N 1
ATOM 723 C CA . LEU A 1 96 ? 14.479 -3.558 -13.034 1.00 91.38 96 LEU A CA 1
ATOM 724 C C . LEU A 1 96 ? 13.803 -3.393 -11.670 1.00 91.38 96 LEU A C 1
ATOM 726 O O . LEU A 1 96 ? 14.481 -3.065 -10.704 1.00 91.38 96 LEU A O 1
ATOM 730 N N . SER A 1 97 ? 12.510 -3.691 -11.550 1.00 91.56 97 SER A N 1
ATOM 731 C CA . SER A 1 97 ? 11.790 -3.575 -10.269 1.00 91.56 97 SER A CA 1
ATOM 732 C C . SER A 1 97 ? 12.360 -4.525 -9.216 1.00 91.56 97 SER A C 1
ATOM 734 O O . SER A 1 97 ? 12.491 -4.163 -8.054 1.00 91.56 97 SER A O 1
ATOM 736 N N . GLY A 1 98 ? 12.791 -5.722 -9.628 1.00 88.69 98 GLY A N 1
ATOM 737 C CA . GLY A 1 98 ? 13.440 -6.691 -8.745 1.00 88.69 98 GLY A CA 1
ATOM 738 C C . GLY A 1 98 ? 14.772 -6.220 -8.153 1.00 88.69 98 GLY A C 1
ATOM 739 O O . GLY A 1 98 ? 15.281 -6.861 -7.240 1.00 88.69 98 GLY A O 1
ATOM 740 N N . THR A 1 99 ? 15.343 -5.112 -8.641 1.00 85.94 99 THR A N 1
ATOM 741 C CA . THR A 1 99 ? 16.510 -4.474 -8.012 1.00 85.94 99 THR A CA 1
ATOM 742 C C . THR A 1 99 ? 16.146 -3.621 -6.792 1.00 85.94 99 THR A C 1
ATOM 744 O O . THR A 1 99 ? 17.045 -3.251 -6.043 1.00 85.94 99 THR A O 1
ATOM 747 N N . GLY A 1 100 ? 14.860 -3.294 -6.598 1.00 81.56 100 GLY A N 1
ATOM 748 C CA . GLY A 1 100 ? 14.388 -2.367 -5.564 1.00 81.56 100 GLY A CA 1
ATOM 749 C C . GLY A 1 100 ? 14.745 -0.899 -5.826 1.00 81.56 100 GLY A C 1
ATOM 750 O O . GLY A 1 100 ? 14.567 -0.062 -4.949 1.00 81.56 100 GLY A O 1
ATOM 751 N N . VAL A 1 101 ? 15.283 -0.578 -7.009 1.00 79.81 101 VAL A N 1
ATOM 752 C CA . VAL A 1 101 ? 15.644 0.792 -7.381 1.00 79.81 101 VAL A CA 1
ATOM 753 C C . VAL A 1 101 ? 14.412 1.541 -7.873 1.00 79.81 101 VAL A C 1
ATOM 755 O O . VAL A 1 101 ? 13.817 1.190 -8.894 1.00 79.81 101 VAL A O 1
ATOM 758 N N . GLU A 1 102 ? 14.097 2.628 -7.180 1.00 77.62 102 GLU A N 1
ATOM 759 C CA . GLU A 1 102 ? 12.999 3.538 -7.492 1.00 77.62 102 GLU A CA 1
ATOM 760 C C . GLU A 1 102 ? 13.500 4.974 -7.732 1.00 77.62 102 GLU A C 1
ATOM 762 O O . GLU A 1 102 ? 14.534 5.373 -7.184 1.00 77.62 102 GLU A O 1
ATOM 767 N N . PRO A 1 103 ? 12.773 5.780 -8.531 1.00 75.81 103 PRO A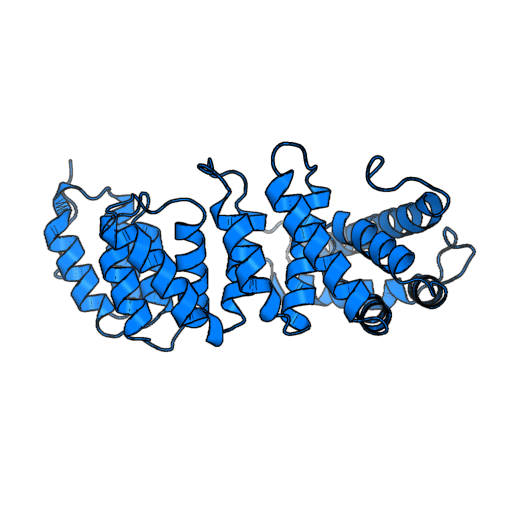 N 1
ATOM 768 C CA . PRO A 1 103 ? 11.544 5.433 -9.253 1.00 75.81 103 PRO A CA 1
ATOM 769 C C . PRO A 1 103 ? 11.804 4.685 -10.573 1.00 75.81 103 PRO A C 1
ATOM 771 O O . PRO A 1 103 ? 12.847 4.841 -11.212 1.00 75.81 103 PRO A O 1
ATOM 774 N N . MET A 1 104 ? 10.811 3.913 -11.029 1.00 86.62 104 MET A N 1
ATOM 775 C CA . MET A 1 104 ? 10.834 3.270 -12.349 1.00 86.62 104 MET A CA 1
ATOM 776 C C . MET A 1 104 ? 10.937 4.319 -13.478 1.00 86.62 104 MET A C 1
ATOM 778 O O . MET A 1 104 ? 10.192 5.302 -13.439 1.00 86.62 104 MET A O 1
ATOM 782 N N . PRO A 1 105 ? 11.766 4.122 -14.526 1.00 88.44 105 PRO A N 1
ATOM 783 C CA . PRO A 1 105 ? 11.940 5.118 -15.581 1.00 88.44 105 PRO A CA 1
ATOM 784 C C . PRO A 1 105 ? 10.650 5.412 -16.349 1.00 88.44 105 PRO A C 1
ATOM 786 O O . PRO A 1 105 ? 10.036 4.505 -16.921 1.00 88.44 105 PRO A O 1
ATOM 789 N N . ASP A 1 106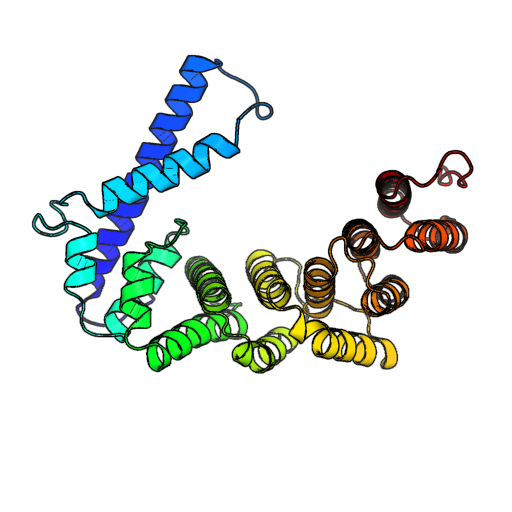 ? 10.305 6.694 -16.477 1.00 90.12 106 ASP A N 1
ATOM 790 C CA . ASP A 1 106 ? 9.105 7.144 -17.198 1.00 90.12 106 ASP A CA 1
ATOM 791 C C . ASP A 1 106 ? 9.046 6.620 -18.635 1.00 90.12 106 ASP A C 1
ATOM 793 O O . ASP A 1 106 ? 7.979 6.272 -19.136 1.00 90.12 106 ASP A O 1
ATOM 797 N N . LEU A 1 107 ? 10.194 6.507 -19.312 1.00 92.88 107 LEU A N 1
ATOM 798 C CA . LEU A 1 107 ? 10.241 5.979 -20.674 1.00 92.88 107 LEU A CA 1
ATOM 799 C C . LEU A 1 107 ? 9.722 4.536 -20.752 1.00 92.88 107 LEU A C 1
ATOM 801 O O . LEU A 1 107 ? 9.015 4.208 -21.704 1.00 92.88 107 LEU A O 1
ATOM 805 N N . LEU A 1 108 ? 10.043 3.688 -19.770 1.00 93.56 108 LEU A N 1
ATOM 806 C CA . LEU A 1 108 ? 9.550 2.312 -19.725 1.00 93.56 108 LEU A CA 1
ATOM 807 C C . LEU A 1 108 ? 8.038 2.287 -19.471 1.00 93.56 108 LEU A C 1
ATOM 809 O O . LEU A 1 108 ? 7.323 1.596 -20.197 1.00 93.56 108 LEU A O 1
ATOM 813 N N . LYS A 1 109 ? 7.539 3.113 -18.539 1.00 94.50 109 LYS A N 1
ATOM 814 C CA . LYS A 1 109 ? 6.094 3.280 -18.296 1.00 94.50 109 LYS A CA 1
ATOM 815 C C . LYS A 1 109 ? 5.364 3.716 -19.573 1.00 94.50 109 LYS A C 1
ATOM 817 O O . LYS A 1 109 ? 4.395 3.087 -19.986 1.00 94.50 109 LYS A O 1
ATOM 822 N N . ILE A 1 110 ? 5.877 4.736 -20.264 1.00 94.62 110 ILE A N 1
ATOM 823 C CA . ILE A 1 110 ? 5.316 5.245 -21.526 1.00 94.62 110 ILE A CA 1
ATOM 824 C C . ILE A 1 110 ? 5.324 4.167 -22.617 1.00 94.62 110 ILE A C 1
ATOM 826 O O . ILE A 1 110 ? 4.376 4.079 -23.398 1.00 94.62 110 ILE A O 1
ATOM 830 N N . ARG A 1 111 ? 6.389 3.358 -22.712 1.00 95.56 111 ARG A N 1
ATOM 831 C CA . ARG A 1 111 ? 6.476 2.265 -23.692 1.00 95.56 111 ARG A CA 1
ATOM 832 C C . ARG A 1 111 ? 5.456 1.168 -23.398 1.00 95.56 111 ARG A C 1
ATOM 834 O O . ARG A 1 111 ? 4.741 0.796 -24.324 1.00 95.56 111 ARG A O 1
ATOM 841 N N . LEU A 1 112 ? 5.347 0.716 -22.147 1.00 96.00 112 LEU A N 1
ATOM 842 C CA . LEU A 1 112 ? 4.334 -0.255 -21.716 1.00 96.00 112 LEU A CA 1
ATOM 843 C C . LEU A 1 112 ? 2.912 0.256 -21.994 1.00 96.00 112 LEU A C 1
ATOM 845 O O . LEU A 1 112 ? 2.091 -0.465 -22.553 1.00 96.00 112 LEU A O 1
ATOM 849 N N . GLY A 1 113 ? 2.640 1.531 -21.705 1.00 93.81 113 GLY A N 1
ATOM 850 C CA . GLY A 1 113 ? 1.329 2.151 -21.914 1.00 93.81 113 GLY A CA 1
ATOM 851 C C . GLY A 1 113 ? 0.856 2.225 -23.374 1.00 93.81 113 GLY A C 1
ATOM 852 O O . GLY A 1 113 ? -0.307 2.540 -23.616 1.00 93.81 113 GLY A O 1
ATOM 853 N N . ARG A 1 114 ? 1.709 1.922 -24.368 1.00 94.62 114 ARG A N 1
ATOM 854 C CA . ARG A 1 114 ? 1.293 1.854 -25.784 1.00 94.62 114 ARG A CA 1
ATOM 855 C C . ARG A 1 114 ? 0.352 0.691 -26.068 1.00 94.62 114 ARG A C 1
ATOM 857 O O . ARG A 1 114 ? -0.528 0.827 -26.914 1.00 94.62 114 ARG A O 1
ATOM 864 N N . ASP A 1 115 ? 0.533 -0.414 -25.357 1.00 95.56 115 ASP A N 1
ATOM 865 C CA . ASP A 1 115 ? -0.388 -1.546 -25.330 1.00 95.56 115 ASP A CA 1
ATOM 866 C C . ASP A 1 115 ? -0.938 -1.686 -23.910 1.00 95.56 115 ASP A C 1
ATOM 868 O O . ASP A 1 115 ? -0.643 -2.624 -23.169 1.00 95.56 115 ASP A O 1
ATOM 872 N N . HIS A 1 116 ? -1.708 -0.672 -23.514 1.00 94.88 116 HIS A N 1
ATOM 873 C CA . HIS A 1 116 ? -2.203 -0.523 -22.152 1.00 94.88 116 HIS A CA 1
ATOM 874 C C . HIS A 1 116 ? -2.949 -1.769 -21.650 1.00 94.88 116 HIS A C 1
ATOM 876 O O . HIS A 1 116 ? -2.774 -2.165 -20.505 1.00 94.88 116 HIS A O 1
ATOM 882 N N . VAL A 1 117 ? -3.730 -2.439 -22.507 1.00 96.88 117 VAL A N 1
ATOM 883 C CA . VAL A 1 117 ? -4.490 -3.637 -22.113 1.00 96.88 117 VAL A CA 1
ATOM 884 C C . VAL A 1 117 ? -3.553 -4.786 -21.738 1.00 96.88 117 VAL A C 1
ATOM 886 O O . VAL A 1 117 ? -3.722 -5.385 -20.674 1.00 96.88 117 VAL A O 1
ATOM 889 N N . ALA A 1 118 ? -2.564 -5.095 -22.582 1.00 97.00 118 ALA A N 1
ATOM 890 C CA . ALA A 1 118 ? -1.615 -6.168 -22.296 1.00 97.00 118 ALA A CA 1
ATOM 891 C C . ALA A 1 118 ? -0.694 -5.815 -21.118 1.00 97.00 118 ALA A C 1
ATOM 893 O O . ALA A 1 118 ? -0.439 -6.666 -20.265 1.00 97.00 118 ALA A O 1
ATOM 894 N N . ALA A 1 119 ? -0.242 -4.561 -21.034 1.00 97.62 119 ALA A N 1
ATOM 895 C CA . ALA A 1 119 ? 0.603 -4.088 -19.945 1.00 97.62 119 ALA A CA 1
ATOM 896 C C . ALA A 1 119 ? -0.114 -4.168 -18.591 1.00 97.62 119 ALA A C 1
ATOM 898 O O . ALA A 1 119 ? 0.409 -4.787 -17.668 1.00 97.62 119 ALA A O 1
ATOM 899 N N . THR A 1 120 ? -1.332 -3.629 -18.480 1.00 98.25 120 THR A N 1
ATOM 900 C CA . THR A 1 120 ? -2.138 -3.693 -17.251 1.00 98.25 120 THR A CA 1
ATOM 901 C C . THR A 1 120 ? -2.408 -5.142 -16.842 1.00 98.25 120 THR A C 1
ATOM 903 O O . THR A 1 120 ? -2.244 -5.487 -15.673 1.00 98.25 120 THR A O 1
ATOM 906 N N . ALA A 1 121 ? -2.726 -6.033 -17.789 1.00 98.31 121 ALA A N 1
ATOM 907 C CA . ALA A 1 121 ? -2.891 -7.458 -17.494 1.00 98.31 121 ALA A CA 1
ATOM 908 C C . ALA A 1 121 ? -1.604 -8.100 -16.935 1.00 98.31 121 ALA A C 1
ATOM 910 O O . ALA A 1 121 ? -1.662 -8.857 -15.964 1.00 98.31 121 ALA A O 1
ATOM 911 N N . GLY A 1 122 ? -0.442 -7.772 -17.508 1.00 98.12 122 GLY A N 1
ATOM 912 C CA . GLY A 1 122 ? 0.859 -8.231 -17.018 1.00 98.12 122 GLY A CA 1
ATOM 913 C C . GLY A 1 122 ? 1.188 -7.715 -15.616 1.00 98.12 122 GLY A C 1
ATOM 914 O O . GLY A 1 122 ? 1.554 -8.499 -14.741 1.00 98.12 122 GLY A O 1
ATOM 915 N N . LEU A 1 123 ? 0.985 -6.417 -15.374 1.00 98.44 123 LEU A N 1
ATOM 916 C CA . LEU A 1 123 ? 1.206 -5.780 -14.072 1.00 98.44 123 LEU A CA 1
ATOM 917 C C . LEU A 1 123 ? 0.308 -6.385 -12.985 1.00 98.44 123 LEU A C 1
ATOM 919 O O . LEU A 1 123 ? 0.809 -6.813 -11.946 1.00 98.44 123 LEU A O 1
ATOM 923 N N . ARG A 1 124 ? -1.000 -6.526 -13.250 1.00 98.50 124 ARG A N 1
ATOM 924 C CA . ARG A 1 124 ? -1.937 -7.215 -12.344 1.00 98.50 124 ARG A CA 1
ATOM 925 C C . ARG A 1 124 ? -1.484 -8.646 -12.057 1.00 98.50 124 ARG A C 1
ATOM 927 O O . ARG A 1 124 ? -1.527 -9.090 -10.910 1.00 98.50 124 ARG A O 1
ATOM 934 N N . SER A 1 125 ? -0.997 -9.362 -13.074 1.00 98.19 125 SER A N 1
ATOM 935 C CA . SER A 1 125 ? -0.497 -10.728 -12.908 1.00 98.19 125 SER A CA 1
ATOM 936 C C . SER A 1 125 ? 0.698 -10.806 -11.954 1.00 98.19 125 SER A C 1
ATOM 938 O O . SER A 1 125 ? 0.768 -11.770 -11.192 1.00 98.19 125 SER A O 1
ATOM 940 N N . PHE A 1 126 ? 1.619 -9.835 -11.954 1.00 97.25 126 PHE A N 1
ATOM 941 C CA . PHE A 1 126 ? 2.720 -9.808 -10.981 1.00 97.25 126 PHE A CA 1
ATOM 942 C C . PHE A 1 126 ? 2.202 -9.676 -9.546 1.00 97.25 126 PHE A C 1
ATOM 944 O O . PHE A 1 126 ? 2.620 -10.437 -8.674 1.00 97.25 126 PHE A O 1
ATOM 951 N N . VAL A 1 127 ? 1.237 -8.781 -9.319 1.00 97.06 127 VAL A N 1
ATOM 952 C CA . VAL A 1 127 ? 0.632 -8.561 -7.996 1.00 97.06 127 VAL A CA 1
ATOM 953 C C . VAL A 1 127 ? -0.100 -9.810 -7.504 1.00 97.06 127 VAL A C 1
ATOM 955 O O . VAL A 1 127 ? 0.142 -10.290 -6.398 1.00 97.06 127 VAL A O 1
ATOM 958 N N . ILE A 1 128 ? -0.968 -10.388 -8.340 1.00 96.88 128 ILE A N 1
ATOM 959 C CA . ILE A 1 128 ? -1.735 -11.587 -7.978 1.00 96.88 128 ILE A CA 1
ATOM 960 C C . ILE A 1 128 ? -0.815 -12.785 -7.744 1.00 96.88 128 ILE A C 1
ATOM 962 O O . ILE A 1 128 ? -1.057 -13.572 -6.825 1.00 96.88 128 ILE A O 1
ATOM 966 N N . LYS A 1 129 ? 0.247 -12.927 -8.546 1.00 94.44 129 LYS A N 1
ATOM 967 C CA . LYS A 1 129 ? 1.266 -13.953 -8.329 1.00 94.44 129 LYS A CA 1
ATOM 968 C C . LYS A 1 129 ? 1.941 -13.768 -6.974 1.00 94.44 129 LYS A C 1
ATOM 970 O O . LYS A 1 129 ? 2.038 -14.740 -6.235 1.00 94.44 129 LYS A O 1
ATOM 975 N N . ALA A 1 130 ? 2.334 -12.543 -6.622 1.00 93.00 130 ALA A N 1
ATOM 976 C CA . ALA A 1 130 ? 2.999 -12.285 -5.352 1.00 93.00 130 ALA A CA 1
ATOM 977 C C . ALA A 1 130 ? 2.124 -12.615 -4.138 1.00 93.00 130 ALA A C 1
ATOM 979 O O . ALA A 1 130 ? 2.611 -13.178 -3.165 1.00 93.00 130 ALA A O 1
ATOM 980 N N . ILE A 1 131 ? 0.817 -12.360 -4.227 1.00 91.81 131 ILE A N 1
ATOM 981 C CA . ILE A 1 131 ? -0.138 -12.747 -3.182 1.00 91.81 131 ILE A CA 1
ATOM 982 C C . ILE A 1 131 ? -0.279 -14.275 -3.087 1.00 91.81 131 ILE A C 1
ATOM 984 O O . ILE A 1 131 ? -0.248 -14.839 -1.994 1.00 91.81 131 ILE A O 1
ATOM 988 N N . LYS A 1 132 ? -0.452 -14.960 -4.225 1.00 90.69 132 LYS A N 1
ATOM 989 C CA . LYS A 1 132 ? -0.731 -16.408 -4.264 1.00 90.69 132 LYS A CA 1
ATOM 990 C C . LYS A 1 132 ? 0.488 -17.275 -3.964 1.00 90.69 132 LYS A C 1
ATOM 992 O O . LYS A 1 132 ? 0.331 -18.367 -3.428 1.00 90.69 132 LYS A O 1
ATOM 997 N N . GLU A 1 133 ? 1.673 -16.815 -4.343 1.00 90.69 133 GLU A N 1
ATOM 998 C CA . GLU 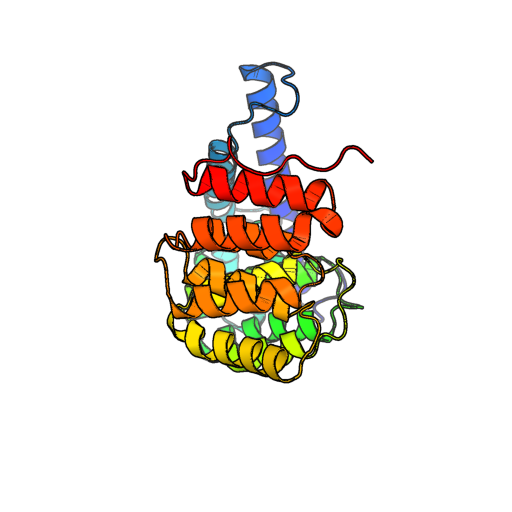A 1 133 ? 2.938 -17.541 -4.207 1.00 90.69 133 GLU A CA 1
ATOM 999 C C . GLU A 1 133 ? 3.806 -16.984 -3.067 1.00 90.69 133 GLU A C 1
ATOM 1001 O O . GLU A 1 133 ? 4.985 -17.316 -2.998 1.00 90.69 133 GLU A O 1
ATOM 1006 N N . ARG A 1 134 ? 3.236 -16.172 -2.160 1.00 86.25 134 ARG A N 1
ATOM 1007 C CA . ARG A 1 134 ? 3.960 -15.451 -1.093 1.00 86.25 134 ARG A CA 1
ATOM 1008 C C . ARG A 1 134 ? 4.964 -16.301 -0.309 1.00 86.25 134 ARG A C 1
ATOM 1010 O O . ARG A 1 134 ? 6.068 -15.851 -0.057 1.00 86.25 134 ARG A O 1
ATOM 1017 N N . ASP A 1 135 ? 4.623 -17.553 -0.000 1.00 84.88 135 ASP A N 1
ATOM 1018 C CA . ASP A 1 135 ? 5.456 -18.426 0.840 1.00 84.88 135 ASP A CA 1
ATOM 1019 C C . ASP A 1 135 ? 6.719 -18.950 0.123 1.00 84.88 135 ASP A C 1
ATOM 1021 O O . ASP A 1 135 ? 7.606 -19.529 0.750 1.00 84.88 135 ASP A O 1
ATOM 1025 N N . VAL A 1 136 ? 6.784 -18.821 -1.206 1.00 86.75 136 VAL A N 1
ATOM 1026 C CA . VAL A 1 136 ? 7.875 -19.352 -2.046 1.00 86.75 136 VAL A CA 1
ATOM 1027 C C . VAL A 1 136 ? 8.479 -18.306 -2.979 1.00 86.75 136 VAL A C 1
ATOM 1029 O O . VAL A 1 136 ? 9.464 -18.590 -3.667 1.00 86.75 136 VAL A O 1
ATOM 1032 N N . LEU A 1 137 ? 7.883 -17.117 -3.038 1.00 84.31 137 LEU A N 1
ATOM 1033 C CA . LEU A 1 137 ? 8.351 -16.028 -3.870 1.00 84.31 137 LEU A CA 1
ATOM 1034 C C . LEU A 1 137 ? 9.589 -15.393 -3.224 1.00 84.31 137 LEU A C 1
ATOM 1036 O O . LEU A 1 137 ? 9.577 -15.115 -2.028 1.00 84.31 137 LEU A O 1
ATOM 1040 N N . PRO A 1 138 ? 10.665 -15.152 -3.986 1.00 86.38 138 PRO A N 1
ATOM 1041 C CA . PRO A 1 138 ? 11.810 -14.428 -3.456 1.00 86.38 138 PRO A CA 1
ATOM 1042 C C . PRO A 1 138 ? 11.491 -12.931 -3.289 1.00 86.38 138 PRO A C 1
ATOM 1044 O O . PRO A 1 138 ? 10.586 -12.416 -3.952 1.00 86.38 138 PRO A O 1
ATOM 1047 N N . ASP A 1 139 ? 12.279 -12.229 -2.469 1.00 85.56 139 ASP A N 1
ATOM 1048 C CA . ASP A 1 139 ? 12.126 -10.794 -2.168 1.00 85.56 139 ASP A CA 1
ATOM 1049 C C . ASP A 1 139 ? 11.987 -9.924 -3.425 1.00 85.56 139 ASP A C 1
ATOM 1051 O O . ASP A 1 139 ? 11.148 -9.021 -3.475 1.00 85.56 139 ASP A O 1
ATOM 1055 N N . GLU A 1 140 ? 12.736 -10.238 -4.490 1.00 87.00 140 GLU A N 1
ATOM 1056 C CA . GLU A 1 140 ? 12.649 -9.498 -5.751 1.00 87.00 140 GLU A CA 1
ATOM 1057 C C . GLU A 1 140 ? 11.236 -9.551 -6.355 1.00 87.00 140 GLU A C 1
ATOM 1059 O O . GLU A 1 140 ? 10.795 -8.595 -6.985 1.00 87.00 140 GLU A O 1
ATOM 1064 N N . GLY A 1 141 ? 10.492 -10.641 -6.152 1.00 89.38 141 GLY A N 1
ATOM 1065 C CA . GLY A 1 141 ? 9.113 -10.762 -6.621 1.00 89.38 141 GLY A CA 1
ATOM 1066 C C . GLY A 1 141 ? 8.142 -9.833 -5.886 1.00 89.38 141 GLY A C 1
ATOM 1067 O O . GLY A 1 141 ? 7.199 -9.335 -6.503 1.00 89.38 141 GLY A O 1
ATOM 1068 N N . PHE A 1 142 ? 8.387 -9.550 -4.604 1.00 89.38 142 PHE A N 1
ATOM 1069 C CA . PHE A 1 142 ? 7.603 -8.573 -3.847 1.00 89.38 142 PHE A CA 1
ATOM 1070 C C . PHE A 1 142 ? 7.916 -7.140 -4.282 1.00 89.38 142 PHE A C 1
ATOM 1072 O O . PHE A 1 142 ? 6.987 -6.348 -4.428 1.00 89.38 142 PHE A O 1
ATOM 1079 N N . ALA A 1 143 ? 9.183 -6.832 -4.582 1.00 90.31 143 ALA A N 1
ATOM 1080 C CA . ALA A 1 143 ? 9.570 -5.544 -5.162 1.00 90.31 143 ALA A CA 1
ATOM 1081 C C . ALA A 1 143 ? 8.890 -5.311 -6.526 1.00 90.31 143 ALA A C 1
ATOM 1083 O O . ALA A 1 143 ? 8.322 -4.251 -6.771 1.00 90.31 143 ALA A O 1
ATOM 1084 N N . VAL A 1 144 ? 8.831 -6.341 -7.381 1.00 94.00 144 VAL A N 1
ATOM 1085 C CA . VAL A 1 144 ? 8.088 -6.279 -8.655 1.00 94.00 144 VAL A CA 1
ATOM 1086 C C . VAL A 1 144 ? 6.601 -5.997 -8.435 1.00 94.00 144 VAL A C 1
ATOM 1088 O O . VAL A 1 144 ? 6.022 -5.174 -9.142 1.00 94.00 144 VAL A O 1
ATOM 1091 N N . ALA A 1 145 ? 5.968 -6.661 -7.465 1.00 94.88 145 ALA A N 1
ATOM 1092 C CA . ALA A 1 145 ? 4.559 -6.430 -7.153 1.00 94.88 145 ALA A CA 1
ATOM 1093 C C . ALA A 1 145 ? 4.299 -5.023 -6.592 1.00 94.88 145 ALA A C 1
ATOM 1095 O O . ALA A 1 145 ? 3.286 -4.418 -6.943 1.00 94.88 145 ALA A O 1
ATOM 1096 N N . HIS A 1 146 ? 5.210 -4.495 -5.771 1.00 93.75 146 HIS A N 1
ATOM 1097 C CA . HIS A 1 146 ? 5.147 -3.122 -5.273 1.00 93.75 146 HIS A CA 1
ATOM 1098 C C . HIS A 1 146 ? 5.173 -2.113 -6.430 1.00 93.75 146 HIS A C 1
ATOM 1100 O O . HIS A 1 146 ? 4.192 -1.395 -6.625 1.00 93.75 146 HIS A O 1
ATOM 1106 N N . SER A 1 147 ? 6.208 -2.146 -7.277 1.00 94.12 147 SER A N 1
ATOM 1107 C CA . SER A 1 147 ? 6.314 -1.240 -8.430 1.00 94.12 147 SER A CA 1
ATOM 1108 C C . SER A 1 147 ? 5.147 -1.406 -9.414 1.00 94.12 147 SER A C 1
ATOM 1110 O O . SER A 1 147 ? 4.735 -0.450 -10.072 1.00 94.12 147 SER A O 1
ATOM 1112 N N . ALA A 1 148 ? 4.578 -2.613 -9.527 1.00 96.94 148 ALA A N 1
ATOM 1113 C CA . ALA A 1 148 ? 3.403 -2.847 -10.361 1.00 96.94 148 ALA A CA 1
ATOM 1114 C C . ALA A 1 148 ? 2.162 -2.149 -9.788 1.00 96.94 148 ALA A C 1
ATOM 1116 O O . ALA A 1 148 ? 1.437 -1.508 -10.545 1.00 96.94 148 ALA A O 1
ATOM 1117 N N . LEU A 1 149 ? 1.930 -2.225 -8.472 1.00 97.12 149 LEU A N 1
ATOM 1118 C CA . LEU A 1 149 ? 0.843 -1.499 -7.806 1.00 97.12 149 LEU A CA 1
ATOM 1119 C C . LEU A 1 149 ? 0.989 0.016 -7.955 1.00 97.12 149 LEU A C 1
ATOM 1121 O O . LEU A 1 149 ? -0.014 0.686 -8.195 1.00 97.12 149 LEU A O 1
ATOM 1125 N N . GLU A 1 150 ? 2.208 0.550 -7.866 1.00 94.69 150 GLU A N 1
ATOM 1126 C CA . GLU A 1 150 ? 2.454 1.978 -8.082 1.00 94.69 150 GLU A CA 1
ATOM 1127 C C . GLU A 1 150 ? 2.056 2.422 -9.493 1.00 94.69 150 GLU A C 1
ATOM 1129 O O . GLU A 1 150 ? 1.313 3.392 -9.644 1.00 94.69 150 GLU A O 1
ATOM 1134 N N . ILE A 1 151 ? 2.484 1.690 -10.530 1.00 96.00 151 ILE A N 1
ATOM 1135 C CA . ILE A 1 151 ? 2.129 2.012 -11.921 1.00 96.00 151 ILE A CA 1
ATOM 1136 C C . ILE A 1 151 ? 0.625 1.854 -12.153 1.00 96.00 151 ILE A C 1
ATOM 1138 O O . ILE A 1 151 ? 0.016 2.706 -12.794 1.00 96.00 151 ILE A O 1
ATOM 1142 N N . LEU A 1 152 ? 0.003 0.795 -11.627 1.00 97.88 152 LEU A N 1
ATOM 1143 C CA . LEU A 1 152 ? -1.443 0.590 -11.746 1.00 97.88 152 LEU A CA 1
ATOM 1144 C C . LEU A 1 152 ? -2.231 1.724 -11.071 1.00 97.88 152 LEU A C 1
ATOM 1146 O O . LEU A 1 152 ? -3.228 2.188 -11.620 1.00 97.88 152 LEU A O 1
ATOM 1150 N N . ALA A 1 153 ? -1.773 2.212 -9.914 1.00 96.31 153 ALA A N 1
ATOM 1151 C CA . ALA A 1 153 ? -2.353 3.381 -9.256 1.00 96.31 153 ALA A CA 1
ATOM 1152 C C . ALA A 1 153 ? -2.119 4.678 -10.051 1.00 96.31 153 ALA A C 1
ATOM 1154 O O . ALA A 1 153 ? -3.027 5.503 -10.148 1.00 96.31 153 ALA A O 1
ATOM 1155 N N . GLU A 1 154 ? -0.929 4.863 -10.631 1.00 95.12 154 GLU A N 1
ATOM 1156 C CA . GLU A 1 154 ? -0.599 5.998 -11.507 1.00 95.12 154 GLU A CA 1
ATOM 1157 C C . GLU A 1 154 ? -1.479 6.015 -12.766 1.00 95.12 154 GLU A C 1
ATOM 1159 O O . GLU A 1 154 ? -1.899 7.078 -13.217 1.00 95.12 154 GLU A O 1
ATOM 1164 N N . TRP A 1 155 ? -1.796 4.838 -13.308 1.00 96.81 155 TRP A N 1
ATOM 1165 C CA . TRP A 1 155 ? -2.676 4.655 -14.464 1.00 96.81 155 TRP A CA 1
ATOM 1166 C C . TRP A 1 155 ? -4.167 4.611 -14.118 1.00 96.81 155 TRP A C 1
ATOM 1168 O O . TRP A 1 155 ? -4.980 4.336 -14.997 1.00 96.81 155 TRP A O 1
ATOM 1178 N N . GLU A 1 156 ? -4.524 4.905 -12.868 1.00 96.88 156 GLU A N 1
ATOM 1179 C CA . GLU A 1 156 ? -5.905 4.962 -12.384 1.00 96.88 156 GLU A CA 1
ATOM 1180 C C . GLU A 1 156 ? -6.693 3.650 -12.588 1.00 96.88 156 GLU A C 1
ATOM 1182 O O . GLU A 1 156 ? -7.894 3.666 -12.856 1.00 96.88 156 GLU A O 1
ATOM 1187 N N . ASP A 1 157 ? -6.035 2.497 -12.434 1.00 97.38 157 ASP A N 1
ATOM 1188 C CA . ASP A 1 157 ? -6.620 1.171 -12.672 1.00 97.38 157 ASP A CA 1
ATOM 1189 C C . ASP A 1 157 ? -7.542 0.682 -11.529 1.00 97.38 157 ASP A C 1
ATOM 1191 O O . ASP A 1 157 ? -7.377 -0.410 -10.981 1.00 97.38 157 ASP A O 1
ATOM 1195 N N . GLU A 1 158 ? -8.534 1.494 -11.147 1.00 96.75 158 GLU A N 1
ATOM 1196 C CA . GLU A 1 158 ? -9.471 1.219 -10.042 1.00 96.75 158 GLU A CA 1
ATOM 1197 C C . GLU A 1 158 ? -10.246 -0.102 -10.237 1.00 96.75 158 GLU A C 1
ATOM 1199 O O . GLU A 1 158 ? -10.552 -0.800 -9.268 1.00 96.75 158 GLU A O 1
ATOM 1204 N N . ASP A 1 159 ? -10.485 -0.507 -11.490 1.00 96.81 159 ASP A N 1
ATOM 1205 C CA . ASP A 1 159 ? -11.176 -1.750 -11.860 1.00 96.81 159 ASP A CA 1
ATOM 1206 C C . ASP A 1 159 ? -10.461 -3.024 -11.371 1.00 96.81 159 ASP A C 1
ATOM 1208 O O . ASP A 1 159 ? -11.067 -4.099 -11.325 1.00 96.81 159 ASP A O 1
ATOM 1212 N N . PHE A 1 160 ? -9.181 -2.939 -10.995 1.00 97.94 160 PHE A N 1
ATOM 1213 C CA . PHE A 1 160 ? -8.457 -4.055 -10.387 1.00 97.94 160 PHE A CA 1
ATOM 1214 C C . PHE A 1 160 ? -8.869 -4.316 -8.932 1.00 97.94 160 PHE A C 1
ATOM 1216 O O . PHE A 1 160 ? -8.699 -5.430 -8.426 1.00 97.94 160 PHE A O 1
ATOM 1223 N N . ALA A 1 161 ? -9.439 -3.321 -8.246 1.00 96.94 161 ALA A N 1
ATOM 1224 C CA . ALA A 1 161 ? -9.681 -3.382 -6.811 1.00 96.94 161 ALA A CA 1
ATOM 1225 C C . ALA A 1 161 ? -10.506 -4.600 -6.347 1.00 96.94 161 ALA A C 1
ATOM 1227 O O . ALA A 1 161 ? -10.118 -5.203 -5.344 1.00 96.94 161 ALA A O 1
ATOM 1228 N N . PRO A 1 162 ? -11.584 -5.038 -7.037 1.00 96.12 162 PRO A N 1
ATOM 1229 C CA . PRO A 1 162 ? -12.338 -6.220 -6.620 1.00 96.12 162 PRO A CA 1
ATOM 1230 C C . PRO A 1 162 ? -11.518 -7.517 -6.667 1.00 96.12 162 PRO A C 1
ATOM 1232 O O . PRO A 1 162 ? -11.621 -8.343 -5.759 1.00 96.12 162 PRO A O 1
ATOM 1235 N N . GLU A 1 163 ? -10.699 -7.698 -7.708 1.00 97.38 163 GLU A N 1
ATOM 1236 C CA . GLU A 1 163 ? -9.829 -8.871 -7.853 1.00 97.38 163 GLU A CA 1
ATOM 1237 C C . GLU A 1 163 ? -8.715 -8.851 -6.802 1.00 97.38 163 GLU A C 1
ATOM 1239 O O . GLU A 1 163 ? -8.493 -9.853 -6.116 1.00 97.38 163 GLU A O 1
ATOM 1244 N N . LEU A 1 164 ? -8.066 -7.695 -6.631 1.00 97.31 164 LEU A N 1
ATOM 1245 C CA . LEU A 1 164 ? -7.006 -7.500 -5.649 1.00 97.31 164 LEU A CA 1
ATOM 1246 C C . LEU A 1 164 ? -7.505 -7.744 -4.222 1.00 97.31 164 LEU A C 1
ATOM 1248 O O . LEU A 1 164 ? -6.863 -8.458 -3.457 1.00 97.31 164 LEU A O 1
ATOM 1252 N N . LEU A 1 165 ? -8.673 -7.202 -3.875 1.00 95.75 165 LEU A N 1
ATOM 1253 C CA . LEU A 1 165 ? -9.292 -7.373 -2.563 1.00 95.75 165 LEU A CA 1
ATOM 1254 C C . LEU A 1 165 ? -9.628 -8.840 -2.286 1.00 95.75 165 LEU A C 1
ATOM 1256 O O . LEU A 1 165 ? -9.325 -9.341 -1.206 1.00 95.75 165 LEU A O 1
ATOM 1260 N N . ALA A 1 166 ? -10.200 -9.549 -3.263 1.00 94.75 166 ALA A N 1
ATOM 1261 C CA . ALA A 1 166 ? -10.499 -10.972 -3.124 1.00 94.75 166 ALA A CA 1
ATOM 1262 C C . ALA A 1 166 ? -9.226 -11.817 -2.936 1.00 94.75 166 ALA A C 1
ATOM 1264 O O . ALA A 1 166 ? -9.206 -12.728 -2.107 1.00 94.75 166 ALA A O 1
ATOM 1265 N N . ALA A 1 167 ? -8.156 -11.510 -3.676 1.00 93.81 167 ALA A N 1
ATOM 1266 C CA . ALA A 1 167 ? -6.867 -12.168 -3.501 1.00 93.81 167 ALA A CA 1
ATOM 1267 C C . ALA A 1 167 ? -6.271 -11.862 -2.119 1.00 93.81 167 ALA A C 1
ATOM 1269 O O . ALA A 1 167 ? -5.836 -12.778 -1.423 1.00 93.81 167 ALA A O 1
ATOM 1270 N N . PHE A 1 168 ? -6.307 -10.603 -1.688 1.00 91.81 168 PHE A N 1
ATOM 1271 C CA . PHE A 1 168 ? -5.748 -10.171 -0.411 1.00 91.81 168 PHE A CA 1
ATOM 1272 C C . PHE A 1 168 ? -6.471 -10.796 0.790 1.00 91.81 168 PHE A C 1
ATOM 1274 O O . PHE A 1 168 ? -5.836 -11.280 1.723 1.00 91.81 168 PHE A O 1
ATOM 1281 N N . GLU A 1 169 ? -7.801 -10.884 0.745 1.00 90.69 169 GLU A N 1
ATOM 1282 C CA . GLU A 1 169 ? -8.600 -11.541 1.786 1.00 90.69 169 GLU A CA 1
ATOM 1283 C C . GLU A 1 169 ? -8.421 -13.067 1.828 1.00 90.69 169 GLU A C 1
ATOM 1285 O O . GLU A 1 169 ? -8.735 -13.687 2.845 1.00 90.69 169 GLU A O 1
ATOM 1290 N N . SER A 1 170 ? -7.910 -13.683 0.755 1.00 89.00 170 SER A N 1
ATOM 1291 C CA . SER A 1 170 ? -7.609 -15.121 0.732 1.00 89.00 170 SER A CA 1
ATOM 1292 C C . SER A 1 170 ? -6.360 -15.494 1.541 1.00 89.00 170 SER A C 1
ATOM 1294 O O . SER A 1 170 ? -6.158 -16.669 1.864 1.00 89.00 170 SER A O 1
ATOM 1296 N N . ILE A 1 171 ? -5.543 -14.502 1.912 1.00 84.50 171 ILE A N 1
ATOM 1297 C CA . ILE A 1 171 ? -4.364 -14.699 2.752 1.00 84.50 171 ILE A CA 1
ATOM 1298 C C . ILE A 1 171 ? -4.830 -15.107 4.151 1.00 84.50 171 ILE A C 1
ATOM 1300 O O . ILE A 1 171 ? -5.391 -14.322 4.919 1.00 84.50 171 ILE A O 1
ATOM 1304 N N . THR A 1 172 ? -4.609 -16.375 4.488 1.00 68.81 172 THR A N 1
ATOM 1305 C CA . THR A 1 172 ? -5.008 -16.923 5.784 1.00 68.81 172 THR A CA 1
ATOM 1306 C C . THR A 1 172 ? -3.942 -16.576 6.817 1.00 68.81 172 THR A C 1
ATOM 1308 O O . THR A 1 172 ? -2.805 -17.002 6.658 1.00 68.81 172 THR A O 1
ATOM 1311 N N . ALA A 1 173 ? -4.332 -15.822 7.852 1.00 59.09 173 ALA A N 1
ATOM 1312 C CA . ALA A 1 173 ? -3.539 -15.473 9.038 1.00 59.09 173 ALA A CA 1
ATOM 1313 C C . ALA A 1 173 ? -2.084 -15.042 8.744 1.00 59.09 173 ALA A C 1
ATOM 1315 O O . ALA A 1 173 ? -1.186 -15.882 8.713 1.00 59.09 173 ALA A O 1
ATOM 1316 N N . PRO A 1 174 ? -1.813 -13.738 8.589 1.00 48.50 174 PRO A N 1
ATOM 1317 C CA . PRO A 1 174 ? -0.443 -13.276 8.522 1.00 48.50 174 PRO A CA 1
ATOM 1318 C C . PRO A 1 174 ? 0.145 -13.297 9.933 1.00 48.50 174 PRO A C 1
ATOM 1320 O O . PRO A 1 174 ? -0.274 -12.544 10.819 1.00 48.50 174 PRO A O 1
ATOM 1323 N N . ASP A 1 175 ? 1.156 -14.133 10.135 1.00 51.09 175 ASP A N 1
ATOM 1324 C CA . ASP A 1 175 ? 2.275 -13.653 10.931 1.00 51.09 175 ASP A CA 1
ATOM 1325 C C . ASP A 1 175 ? 2.797 -12.373 10.257 1.00 51.09 175 ASP A C 1
ATOM 1327 O O . ASP A 1 175 ? 2.653 -12.185 9.050 1.00 51.09 175 ASP A O 1
ATOM 1331 N N . PHE A 1 176 ? 3.295 -11.446 11.068 1.00 51.50 176 PHE A N 1
ATOM 1332 C CA . PHE A 1 176 ? 3.609 -10.040 10.762 1.00 51.50 176 PHE A CA 1
ATOM 1333 C C . P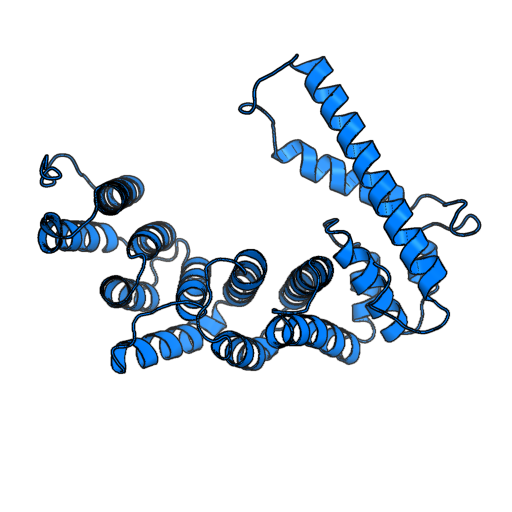HE A 1 176 ? 4.651 -9.803 9.634 1.00 51.50 176 PHE A C 1
ATOM 1335 O O . PHE A 1 176 ? 5.214 -8.716 9.543 1.00 51.50 176 PHE A O 1
ATOM 1342 N N . GLU A 1 177 ? 4.933 -10.800 8.799 1.00 52.50 177 GLU A N 1
ATOM 1343 C CA . GLU A 1 177 ? 6.098 -10.886 7.918 1.00 52.50 177 GLU A CA 1
ATOM 1344 C C . GLU A 1 177 ? 5.879 -10.226 6.539 1.00 52.50 177 GLU A C 1
ATOM 1346 O O . GLU A 1 177 ? 6.827 -9.676 5.990 1.00 52.50 177 GLU A O 1
ATOM 1351 N N . ASP A 1 178 ? 4.640 -10.104 6.040 1.00 62.69 178 ASP A N 1
ATOM 1352 C CA . ASP A 1 178 ? 4.356 -9.515 4.710 1.00 62.69 178 ASP A CA 1
ATOM 1353 C C . ASP A 1 178 ? 3.977 -8.015 4.761 1.00 62.69 178 ASP A C 1
ATOM 1355 O O . ASP A 1 178 ? 3.067 -7.549 4.059 1.00 62.69 178 ASP A O 1
ATOM 1359 N N . PHE A 1 179 ? 4.648 -7.241 5.625 1.00 72.62 179 PHE A N 1
ATOM 1360 C CA . PHE A 1 179 ? 4.318 -5.829 5.877 1.00 72.62 179 PHE A CA 1
ATOM 1361 C C . PHE A 1 179 ? 4.378 -4.968 4.604 1.00 72.62 179 PHE A C 1
ATOM 1363 O O . PHE A 1 179 ? 3.473 -4.168 4.367 1.00 72.62 179 PHE A O 1
ATOM 1370 N N . ALA A 1 180 ? 5.402 -5.155 3.765 1.00 81.06 180 ALA A N 1
ATOM 1371 C CA . ALA A 1 180 ? 5.644 -4.308 2.596 1.00 81.06 180 ALA A CA 1
ATOM 1372 C C . ALA A 1 180 ? 4.564 -4.462 1.509 1.00 81.06 180 ALA A C 1
ATOM 1374 O O . ALA A 1 180 ? 3.977 -3.470 1.069 1.00 81.06 180 ALA A O 1
ATOM 1375 N N . LEU A 1 181 ? 4.235 -5.697 1.109 1.00 86.88 181 LEU A N 1
ATOM 1376 C CA . LEU A 1 181 ? 3.195 -5.941 0.102 1.00 86.88 181 LEU A CA 1
ATOM 1377 C C . LEU A 1 181 ? 1.818 -5.493 0.610 1.00 86.88 181 LEU A C 1
ATOM 1379 O O . LEU A 1 181 ? 1.083 -4.818 -0.107 1.00 86.88 181 LEU A O 1
ATOM 1383 N N . SER A 1 182 ? 1.487 -5.810 1.862 1.00 90.12 182 SER A N 1
ATOM 1384 C CA . SER A 1 182 ? 0.206 -5.421 2.462 1.00 90.12 182 SER A CA 1
ATOM 1385 C C . SER A 1 182 ? 0.050 -3.898 2.546 1.00 90.12 182 SER A C 1
ATOM 1387 O O . SER A 1 182 ? -1.022 -3.364 2.254 1.00 90.12 182 SER A O 1
ATOM 1389 N N . GLN A 1 183 ? 1.133 -3.185 2.869 1.00 90.81 183 GLN A N 1
ATOM 1390 C CA . GLN A 1 183 ? 1.163 -1.724 2.860 1.00 90.81 183 GLN A CA 1
ATOM 1391 C C . GLN A 1 183 ? 0.986 -1.156 1.447 1.00 90.81 183 GLN A C 1
ATOM 1393 O O . GLN A 1 183 ? 0.232 -0.203 1.266 1.00 90.81 183 GLN A O 1
ATOM 1398 N N . SER A 1 184 ? 1.617 -1.768 0.444 1.00 93.31 184 SER A N 1
ATOM 1399 C CA . SER A 1 184 ? 1.480 -1.376 -0.967 1.00 93.31 184 SER A CA 1
ATOM 1400 C C . SER A 1 184 ? 0.037 -1.523 -1.455 1.00 93.31 184 SER A C 1
ATOM 1402 O O . SER A 1 184 ? -0.505 -0.639 -2.114 1.00 93.31 184 SER A O 1
ATOM 1404 N N . ILE A 1 185 ? -0.625 -2.622 -1.078 1.00 95.81 185 ILE A N 1
ATOM 1405 C CA . ILE A 1 185 ? -2.042 -2.861 -1.380 1.00 95.81 185 ILE A CA 1
ATOM 1406 C C . ILE A 1 185 ? -2.921 -1.805 -0.695 1.00 95.81 185 ILE A C 1
ATOM 1408 O O . ILE A 1 185 ? -3.825 -1.250 -1.322 1.00 95.81 185 ILE A O 1
ATOM 1412 N N . ALA A 1 186 ? -2.644 -1.482 0.573 1.00 95.56 186 ALA A N 1
ATOM 1413 C CA . ALA A 1 186 ? -3.369 -0.435 1.286 1.00 95.56 186 ALA A CA 1
ATOM 1414 C C . ALA A 1 186 ? -3.187 0.947 0.638 1.00 95.56 186 ALA A C 1
ATOM 1416 O O . ALA A 1 186 ? -4.157 1.694 0.529 1.00 95.56 186 ALA A O 1
ATOM 1417 N N . GLN A 1 187 ? -1.978 1.276 0.171 1.00 96.25 187 GLN A N 1
ATOM 1418 C CA . GLN A 1 187 ? -1.687 2.512 -0.562 1.00 96.25 187 GLN A CA 1
ATOM 1419 C C . GLN A 1 187 ? -2.421 2.572 -1.904 1.00 96.25 187 GLN A C 1
ATOM 1421 O O . GLN A 1 187 ? -3.015 3.604 -2.217 1.00 96.25 187 GLN A O 1
ATOM 1426 N N . PHE A 1 188 ? -2.447 1.465 -2.656 1.00 97.88 188 PHE A N 1
ATOM 1427 C CA . PHE A 1 188 ? -3.216 1.360 -3.895 1.00 97.88 188 PHE A CA 1
ATOM 1428 C C . PHE A 1 188 ? -4.698 1.659 -3.645 1.00 97.88 188 PHE A C 1
ATOM 1430 O O . PHE A 1 188 ? -5.254 2.562 -4.261 1.00 97.88 188 PHE A O 1
ATOM 1437 N N . PHE A 1 189 ? -5.332 0.980 -2.682 1.00 98.19 189 PHE A N 1
ATOM 1438 C CA . PHE A 1 189 ? -6.723 1.272 -2.321 1.00 98.19 189 PHE A CA 1
ATOM 1439 C C . PHE A 1 189 ? -6.904 2.709 -1.811 1.00 98.19 189 PHE A C 1
ATOM 1441 O O . PHE A 1 189 ? -7.872 3.377 -2.170 1.00 98.19 189 PHE A O 1
ATOM 1448 N N . GLY A 1 190 ? -5.946 3.195 -1.018 1.00 96.88 190 GLY A N 1
ATOM 1449 C CA . GLY A 1 190 ? -5.888 4.551 -0.478 1.00 96.88 190 GLY A CA 1
ATOM 1450 C C . GLY A 1 190 ? -5.928 5.650 -1.545 1.00 96.88 190 GLY A C 1
ATOM 1451 O O . GLY A 1 190 ? -6.389 6.759 -1.273 1.00 96.88 190 GLY A O 1
ATOM 1452 N N . ARG A 1 191 ? -5.482 5.341 -2.770 1.00 96.75 191 ARG A N 1
ATOM 1453 C CA . ARG A 1 191 ? -5.447 6.271 -3.905 1.00 96.75 191 ARG A CA 1
ATOM 1454 C C . ARG A 1 191 ? -6.830 6.595 -4.468 1.00 96.75 191 ARG A C 1
ATOM 1456 O O . ARG A 1 191 ? -6.983 7.662 -5.066 1.00 96.75 191 ARG A O 1
ATOM 1463 N N . PHE A 1 192 ? -7.815 5.719 -4.260 1.00 97.19 192 PHE A N 1
ATOM 1464 C CA . PHE A 1 192 ? -9.135 5.788 -4.886 1.00 97.19 192 PHE A CA 1
ATOM 1465 C C . PHE A 1 192 ? -10.243 6.008 -3.842 1.00 97.19 192 PHE A C 1
ATOM 1467 O O . PHE A 1 192 ? -10.778 5.048 -3.281 1.00 97.19 192 PHE A O 1
ATOM 1474 N N . PRO A 1 193 ? -10.671 7.263 -3.594 1.00 95.69 193 PRO A N 1
ATOM 1475 C CA . PRO A 1 193 ? -11.754 7.550 -2.651 1.00 95.69 193 PRO A CA 1
ATOM 1476 C C . PRO A 1 193 ? -13.075 6.833 -2.974 1.00 95.69 193 PRO A C 1
ATOM 1478 O O . PRO A 1 193 ? -13.863 6.557 -2.067 1.00 95.69 193 PRO A O 1
ATOM 1481 N N . GLY A 1 194 ? -13.305 6.505 -4.254 1.00 96.00 194 GLY A N 1
ATOM 1482 C CA . GLY A 1 194 ? -14.461 5.741 -4.732 1.00 96.00 194 GLY A CA 1
ATOM 1483 C C . GLY A 1 194 ? -14.586 4.343 -4.119 1.00 96.00 194 GLY A C 1
ATOM 1484 O O . GLY A 1 194 ? -15.701 3.836 -3.998 1.00 96.00 194 GLY A O 1
ATOM 1485 N N . LEU A 1 195 ? -13.484 3.768 -3.626 1.00 97.44 195 LEU A N 1
ATOM 1486 C CA . LEU A 1 195 ? -13.458 2.443 -3.005 1.00 97.44 195 LEU A CA 1
ATOM 1487 C C . LEU A 1 195 ? -13.931 2.432 -1.546 1.00 97.44 195 LEU A C 1
ATOM 1489 O O . LEU A 1 195 ? -14.210 1.357 -1.010 1.00 97.44 195 LEU A O 1
ATOM 1493 N N . ALA A 1 196 ? -14.074 3.588 -0.886 1.00 97.81 196 ALA A N 1
ATOM 1494 C CA . ALA A 1 196 ? -14.453 3.638 0.529 1.00 97.81 196 ALA A CA 1
ATOM 1495 C C . ALA A 1 196 ? -15.733 2.846 0.866 1.00 97.81 196 ALA A C 1
ATOM 1497 O O . ALA A 1 196 ? -15.702 2.100 1.845 1.00 97.81 196 ALA A O 1
ATOM 1498 N N . PRO A 1 197 ? -16.841 2.922 0.095 1.00 97.56 197 PRO A N 1
ATOM 1499 C CA . PRO A 1 197 ? -18.043 2.142 0.384 1.00 97.56 197 PRO A CA 1
ATOM 1500 C C . PRO A 1 197 ? -17.799 0.628 0.366 1.00 97.56 197 PRO A C 1
ATOM 1502 O O . PRO A 1 197 ? -18.264 -0.062 1.269 1.00 97.56 197 PRO A O 1
ATOM 1505 N N . LEU A 1 198 ? -17.028 0.130 -0.609 1.00 96.50 198 LEU A N 1
ATOM 1506 C CA . LEU A 1 198 ? -16.677 -1.289 -0.725 1.00 96.50 198 LEU A CA 1
ATOM 1507 C C . LEU A 1 198 ? -15.848 -1.750 0.481 1.00 96.50 198 LEU A C 1
ATOM 1509 O O . LEU A 1 198 ? -16.147 -2.769 1.102 1.00 96.50 198 LEU A O 1
ATOM 1513 N N . LEU A 1 199 ? -14.821 -0.981 0.842 1.00 98.31 199 LEU A N 1
ATOM 1514 C CA . LEU A 1 199 ? -13.940 -1.293 1.969 1.00 98.31 199 LEU A CA 1
ATOM 1515 C C . LEU A 1 199 ? -14.680 -1.227 3.317 1.00 98.31 199 LEU A C 1
ATOM 1517 O O . LEU A 1 199 ? -14.487 -2.088 4.177 1.00 98.31 199 LEU A O 1
ATOM 1521 N N . ILE A 1 200 ? -15.568 -0.241 3.492 1.00 98.31 200 ILE A N 1
ATOM 1522 C CA . ILE A 1 200 ? -16.454 -0.133 4.659 1.00 98.31 200 ILE A CA 1
ATOM 1523 C C . ILE A 1 200 ? -17.357 -1.362 4.752 1.00 98.31 200 ILE A C 1
ATOM 1525 O O . ILE A 1 200 ? -17.430 -1.967 5.820 1.00 98.31 200 ILE A O 1
ATOM 1529 N N . GLU A 1 201 ? -18.009 -1.754 3.654 1.00 97.44 201 GLU A N 1
ATOM 1530 C CA . GLU A 1 201 ? -18.886 -2.928 3.616 1.00 97.44 201 GLU A CA 1
ATOM 1531 C C . GLU A 1 201 ? -18.145 -4.193 4.069 1.00 97.44 201 GLU A C 1
ATOM 1533 O O . GLU A 1 201 ? -18.660 -4.946 4.899 1.00 97.44 201 GLU A O 1
ATOM 1538 N N . ARG A 1 202 ? -16.906 -4.397 3.600 1.00 95.88 202 ARG A N 1
ATOM 1539 C CA . ARG A 1 202 ? -16.079 -5.541 4.012 1.00 95.88 202 ARG A CA 1
ATOM 1540 C C . ARG A 1 202 ? -15.800 -5.568 5.506 1.00 95.88 202 ARG A C 1
ATOM 1542 O O . ARG A 1 202 ? -15.985 -6.607 6.143 1.00 95.88 202 ARG A O 1
ATOM 1549 N N . ILE A 1 203 ? -15.379 -4.442 6.082 1.00 97.12 203 ILE A N 1
ATOM 1550 C CA . ILE A 1 203 ? -15.126 -4.376 7.524 1.00 97.12 203 ILE A CA 1
ATOM 1551 C C . ILE A 1 203 ? -16.426 -4.559 8.304 1.00 97.12 203 ILE A C 1
ATOM 1553 O O . ILE A 1 203 ? -16.458 -5.321 9.267 1.00 97.12 203 ILE A O 1
ATOM 1557 N N . GLU A 1 204 ? -17.518 -3.912 7.896 1.00 96.94 204 GLU A N 1
ATOM 1558 C CA . GLU A 1 204 ? -18.800 -4.038 8.587 1.00 96.94 204 GLU A CA 1
ATOM 1559 C C . GLU A 1 204 ? -19.347 -5.470 8.567 1.00 96.94 204 GLU A C 1
ATOM 1561 O O . GLU A 1 204 ? -19.901 -5.906 9.580 1.00 96.94 204 GLU A O 1
ATOM 1566 N N . ALA A 1 205 ? -19.145 -6.217 7.477 1.00 95.75 205 ALA A N 1
ATOM 1567 C CA . ALA A 1 205 ? -19.499 -7.631 7.396 1.00 95.75 205 ALA A CA 1
ATOM 1568 C C . ALA A 1 205 ? -18.730 -8.475 8.427 1.00 95.75 205 ALA A C 1
ATOM 1570 O O . ALA A 1 205 ? -19.346 -9.242 9.172 1.00 95.75 205 ALA A O 1
ATOM 1571 N N . ARG A 1 206 ? -17.409 -8.280 8.545 1.00 94.19 206 ARG A N 1
ATOM 1572 C CA . ARG A 1 206 ? -16.576 -8.967 9.552 1.00 94.19 206 ARG A CA 1
ATOM 1573 C C . ARG A 1 206 ? -16.962 -8.590 10.981 1.00 94.19 206 ARG A C 1
ATOM 1575 O O . ARG A 1 206 ? -17.118 -9.460 11.838 1.00 94.19 206 ARG A O 1
ATOM 1582 N N . LEU A 1 207 ? -17.215 -7.300 11.218 1.00 95.19 207 LEU A N 1
ATOM 1583 C CA . LEU A 1 207 ? -17.683 -6.802 12.512 1.00 95.19 207 LEU A CA 1
ATOM 1584 C C . LEU A 1 207 ? -19.026 -7.419 12.920 1.00 95.19 207 LEU A C 1
ATOM 1586 O O . LEU A 1 207 ? -19.239 -7.727 14.095 1.00 95.19 207 LEU A O 1
ATOM 1590 N N . ALA A 1 208 ? -19.945 -7.580 11.963 1.00 95.62 208 ALA A N 1
ATOM 1591 C CA . ALA A 1 208 ? -21.250 -8.197 12.185 1.00 95.62 208 ALA A CA 1
ATOM 1592 C C . ALA A 1 208 ? -21.146 -9.706 12.458 1.00 95.62 208 ALA A C 1
ATOM 1594 O O . ALA A 1 208 ? -21.942 -10.235 13.235 1.00 95.62 208 ALA A O 1
ATOM 1595 N N . ALA A 1 209 ? -20.156 -10.381 11.869 1.00 94.69 209 ALA A N 1
ATOM 1596 C CA . ALA A 1 209 ? -19.828 -11.775 12.160 1.00 94.69 209 ALA A CA 1
ATOM 1597 C C . ALA A 1 209 ? -19.125 -11.966 13.522 1.00 94.69 209 ALA A C 1
ATOM 1599 O O . ALA A 1 209 ? -19.035 -13.091 14.011 1.00 94.69 209 ALA A O 1
ATOM 1600 N N . GLY A 1 210 ? -18.669 -10.880 14.160 1.00 92.31 210 GLY A N 1
ATOM 1601 C CA . GLY A 1 210 ? -17.942 -10.926 15.431 1.00 92.31 210 GLY A CA 1
ATOM 1602 C C . GLY A 1 210 ? -16.512 -11.450 15.289 1.00 92.31 210 GLY A C 1
ATOM 1603 O O . GLY A 1 210 ? -15.970 -12.010 16.243 1.00 92.31 210 GLY A O 1
ATOM 1604 N N . GLU A 1 211 ? -15.923 -11.313 14.101 1.00 91.06 211 GLU A N 1
ATOM 1605 C CA . GLU A 1 211 ? -14.553 -11.734 13.820 1.00 91.06 211 GLU A CA 1
ATOM 1606 C C . GLU A 1 211 ? -13.540 -10.804 14.497 1.00 91.06 211 GLU A C 1
ATOM 1608 O O . GLU A 1 211 ? -13.729 -9.590 14.554 1.00 91.06 211 GLU A O 1
ATOM 1613 N N . ILE A 1 212 ? -12.422 -11.364 14.967 1.00 90.12 212 ILE A N 1
ATOM 1614 C CA . ILE A 1 212 ? -11.264 -10.541 15.326 1.00 90.12 212 ILE A CA 1
ATOM 1615 C C . ILE A 1 212 ? -10.657 -10.035 14.018 1.00 90.12 212 ILE A C 1
ATOM 1617 O O . ILE A 1 212 ? -10.250 -10.829 13.169 1.00 90.12 212 ILE A O 1
ATOM 1621 N N . LEU A 1 213 ? -10.600 -8.717 13.862 1.00 90.31 213 LEU A N 1
ATOM 1622 C CA . LEU A 1 213 ? -9.995 -8.071 12.711 1.00 90.31 213 LEU A CA 1
ATOM 1623 C C . LEU A 1 213 ? -8.478 -8.257 12.772 1.00 90.31 213 LEU A C 1
ATOM 1625 O O . LEU A 1 213 ? -7.826 -7.809 13.720 1.00 90.31 213 LEU A O 1
ATOM 1629 N N . THR A 1 214 ? -7.955 -8.961 11.770 1.00 87.00 214 THR A N 1
ATOM 1630 C CA . THR A 1 214 ? -6.527 -9.171 11.533 1.00 87.00 214 THR A CA 1
ATOM 1631 C C . THR A 1 214 ? -6.232 -9.278 10.035 1.00 87.00 214 THR A C 1
ATOM 1633 O O . THR A 1 214 ? -7.131 -9.496 9.204 1.00 87.00 214 THR A O 1
ATOM 1636 N N . GLY A 1 215 ? -4.951 -9.149 9.691 1.00 86.00 215 GLY A N 1
ATOM 1637 C CA . GLY A 1 215 ? -4.433 -9.385 8.349 1.00 86.00 215 GLY A CA 1
ATOM 1638 C C . GLY A 1 215 ? -5.021 -8.411 7.348 1.00 86.00 215 GLY A C 1
ATOM 1639 O O . GLY A 1 215 ? -4.911 -7.206 7.546 1.00 86.00 215 GLY A O 1
ATOM 1640 N N . ALA A 1 216 ? -5.698 -8.904 6.308 1.00 89.19 216 ALA A N 1
ATOM 1641 C CA . ALA A 1 216 ? -6.310 -8.033 5.306 1.00 89.19 216 ALA A CA 1
ATOM 1642 C C . ALA A 1 216 ? -7.217 -6.947 5.919 1.00 89.19 216 ALA A C 1
ATOM 1644 O O . ALA A 1 216 ? -7.221 -5.819 5.438 1.00 89.19 216 ALA A O 1
ATOM 1645 N N . ALA A 1 217 ? -7.926 -7.233 7.023 1.00 91.88 217 ALA A N 1
ATOM 1646 C CA . ALA A 1 217 ? -8.748 -6.217 7.686 1.00 91.88 217 ALA A CA 1
ATOM 1647 C C . ALA A 1 217 ? -7.927 -5.067 8.289 1.00 91.88 217 ALA A C 1
ATOM 1649 O O . ALA A 1 217 ? -8.388 -3.929 8.233 1.00 91.88 217 ALA A O 1
ATOM 1650 N N . ASP A 1 218 ? -6.729 -5.333 8.821 1.00 89.81 218 ASP A N 1
ATOM 1651 C CA . ASP A 1 218 ? -5.861 -4.288 9.382 1.00 89.81 218 ASP A CA 1
ATOM 1652 C C . ASP A 1 218 ? -5.478 -3.286 8.286 1.00 89.81 218 ASP A C 1
ATOM 1654 O O . ASP A 1 218 ? -5.599 -2.075 8.456 1.00 89.81 218 ASP A O 1
ATOM 1658 N N . TYR A 1 219 ? -5.108 -3.797 7.113 1.00 92.44 219 TYR A N 1
ATOM 1659 C CA . TYR A 1 219 ? -4.679 -2.988 5.975 1.00 92.44 219 TYR A CA 1
ATOM 1660 C C . TYR A 1 219 ? -5.839 -2.359 5.195 1.00 92.44 219 TYR A C 1
ATOM 1662 O O . TYR A 1 219 ? -5.678 -1.277 4.636 1.00 92.44 219 TYR A O 1
ATOM 1670 N N . ILE A 1 220 ? -7.034 -2.958 5.209 1.00 95.38 220 ILE A N 1
ATOM 1671 C CA . ILE A 1 220 ? -8.252 -2.290 4.725 1.00 95.38 220 ILE A CA 1
ATOM 1672 C C . ILE A 1 220 ? -8.560 -1.062 5.596 1.00 95.38 220 ILE A C 1
ATOM 1674 O O . ILE A 1 220 ? -8.944 -0.017 5.070 1.00 95.38 220 ILE A O 1
ATOM 1678 N N . LEU A 1 221 ? -8.366 -1.145 6.917 1.00 95.94 221 LEU A N 1
ATOM 1679 C CA . LEU A 1 221 ? -8.520 0.016 7.797 1.00 95.94 221 LEU A CA 1
ATOM 1680 C C . LEU A 1 221 ? -7.466 1.094 7.504 1.00 95.94 221 LEU A C 1
ATOM 1682 O O . LEU A 1 221 ? -7.824 2.270 7.476 1.00 95.94 221 LEU A O 1
ATOM 1686 N N . VAL A 1 222 ? -6.219 0.705 7.213 1.00 95.19 222 VAL A N 1
ATOM 1687 C CA . VAL A 1 222 ? -5.169 1.636 6.750 1.00 95.19 222 VAL A CA 1
ATOM 1688 C C . VAL A 1 222 ? -5.566 2.299 5.427 1.00 95.19 222 VAL A C 1
ATOM 1690 O O . VAL A 1 222 ? -5.480 3.514 5.296 1.00 95.19 222 VAL A O 1
ATOM 1693 N N . ALA A 1 223 ? -6.080 1.550 4.452 1.00 97.19 223 ALA A N 1
ATOM 1694 C CA . ALA A 1 223 ? -6.572 2.132 3.202 1.00 97.19 223 ALA A CA 1
ATOM 1695 C C . ALA A 1 223 ? -7.695 3.158 3.446 1.00 97.19 223 ALA A C 1
ATOM 1697 O O . ALA A 1 223 ? -7.693 4.246 2.871 1.00 97.19 223 ALA A O 1
ATOM 1698 N N . LEU A 1 224 ? -8.631 2.848 4.350 1.00 98.25 224 LEU A N 1
ATOM 1699 C CA . LEU A 1 224 ? -9.676 3.785 4.762 1.00 98.25 224 LEU A CA 1
ATOM 1700 C C . LEU A 1 224 ? -9.109 5.020 5.476 1.00 98.25 224 LEU A C 1
ATOM 1702 O O . LEU A 1 224 ? -9.656 6.110 5.308 1.00 98.25 224 LEU A O 1
ATOM 1706 N N . SER A 1 225 ? -8.029 4.893 6.254 1.00 97.00 225 SER A N 1
ATOM 1707 C CA . SER A 1 225 ? -7.403 6.052 6.901 1.00 97.00 225 SER A CA 1
ATOM 1708 C C . SER A 1 225 ? -6.734 6.960 5.875 1.00 97.00 225 SER A C 1
ATOM 1710 O O . SER A 1 225 ? -6.882 8.174 5.978 1.00 97.00 225 SER A O 1
ATOM 1712 N N . LEU A 1 226 ? -6.099 6.386 4.847 1.00 97.19 226 LEU A N 1
ATOM 1713 C CA . LEU A 1 226 ? -5.536 7.126 3.716 1.00 97.19 226 LEU A CA 1
ATOM 1714 C C . LEU A 1 226 ? -6.623 7.866 2.923 1.00 97.19 226 LEU A C 1
ATOM 1716 O O . LEU A 1 226 ? -6.484 9.063 2.682 1.00 97.19 226 LEU A O 1
ATOM 1720 N N . ILE A 1 227 ? -7.737 7.201 2.594 1.00 97.81 227 ILE A N 1
ATOM 1721 C CA . ILE A 1 227 ? -8.875 7.839 1.904 1.00 97.81 227 ILE A CA 1
ATOM 1722 C C . ILE A 1 227 ? -9.469 8.976 2.749 1.00 97.81 227 ILE A C 1
ATOM 1724 O O . ILE A 1 227 ? -9.822 10.036 2.232 1.00 97.81 227 ILE A O 1
ATOM 1728 N N . GLY A 1 228 ? -9.622 8.744 4.054 1.00 96.25 228 GLY A N 1
ATOM 1729 C CA . GLY A 1 228 ? -10.265 9.677 4.972 1.00 96.25 228 GLY A CA 1
ATOM 1730 C C . GLY A 1 228 ? -9.359 10.786 5.507 1.00 96.25 228 GLY A C 1
ATOM 1731 O O . GLY A 1 228 ? -9.871 11.673 6.195 1.00 96.25 228 GLY A O 1
ATOM 1732 N N . ALA A 1 229 ? -8.053 10.763 5.236 1.00 96.62 229 ALA A N 1
ATOM 1733 C CA . ALA A 1 229 ? -7.071 11.623 5.892 1.00 96.62 229 ALA A CA 1
ATOM 1734 C C . ALA A 1 229 ? -7.459 13.115 5.839 1.00 96.62 229 ALA A C 1
ATOM 1736 O O . ALA A 1 229 ? -7.708 13.684 4.777 1.00 96.62 229 ALA A O 1
ATOM 1737 N N . GLY A 1 230 ? -7.566 13.752 7.008 1.00 93.00 230 GLY A N 1
ATOM 1738 C CA . GLY A 1 230 ? -7.932 15.165 7.165 1.00 93.00 230 GLY A CA 1
ATOM 1739 C C . GLY A 1 230 ? -9.378 15.540 6.802 1.00 93.00 230 GLY A C 1
ATOM 1740 O O . GLY A 1 230 ? -9.770 16.691 6.989 1.00 93.00 230 GLY A O 1
ATOM 1741 N N . THR A 1 231 ? -10.195 14.605 6.311 1.00 93.69 231 THR A N 1
ATOM 1742 C CA . THR A 1 231 ? -11.576 14.888 5.871 1.00 93.69 231 THR A CA 1
ATOM 1743 C C . THR A 1 231 ? -12.588 14.875 7.016 1.00 93.69 231 THR A C 1
ATOM 1745 O O . THR A 1 231 ? -13.666 15.462 6.911 1.00 93.69 231 THR A O 1
ATOM 1748 N N . GLY A 1 232 ? -12.276 14.177 8.113 1.00 90.12 232 GLY A N 1
ATOM 1749 C CA . GLY A 1 232 ? -13.225 13.914 9.188 1.00 90.12 232 GLY A CA 1
ATOM 1750 C C . GLY A 1 232 ? -14.419 13.053 8.758 1.00 90.12 232 GLY A C 1
ATOM 1751 O O . GLY A 1 232 ? -15.484 13.166 9.378 1.00 90.12 232 GLY A O 1
ATOM 1752 N N . ASP A 1 233 ? -14.277 12.208 7.728 1.00 96.56 233 ASP A N 1
ATOM 1753 C CA . ASP A 1 233 ? -15.371 11.395 7.189 1.00 96.56 233 ASP A CA 1
ATOM 1754 C C . ASP A 1 233 ? -16.119 10.621 8.292 1.00 96.56 233 ASP A C 1
ATOM 1756 O O . ASP A 1 233 ? -15.550 9.912 9.129 1.00 96.56 233 ASP A O 1
ATOM 1760 N N . SER A 1 234 ? -17.441 10.798 8.322 1.00 96.25 234 SER A N 1
ATOM 1761 C CA . SER A 1 234 ? -18.284 10.249 9.385 1.00 96.25 234 SER A CA 1
ATOM 1762 C C . SER A 1 234 ? -18.563 8.757 9.236 1.00 96.25 234 SER A C 1
ATOM 1764 O O . SER A 1 234 ? -18.892 8.122 10.237 1.00 96.25 234 SER A O 1
ATOM 1766 N N . ALA A 1 235 ? -18.518 8.207 8.024 1.00 97.25 235 ALA A N 1
ATOM 1767 C CA . ALA A 1 235 ? -18.700 6.783 7.786 1.00 97.25 235 ALA A CA 1
ATOM 1768 C C . ALA A 1 235 ? -17.441 6.016 8.201 1.00 97.25 235 ALA A C 1
ATOM 1770 O O . ALA A 1 235 ? -17.545 5.097 9.015 1.00 97.25 235 ALA A O 1
ATOM 1771 N N . ILE A 1 236 ? -16.266 6.482 7.773 1.00 97.81 236 ILE A N 1
ATOM 1772 C CA . ILE A 1 236 ? -14.967 5.908 8.152 1.00 97.81 236 ILE A CA 1
ATOM 1773 C C . ILE A 1 236 ? -14.764 5.992 9.670 1.00 97.81 236 ILE A C 1
ATOM 1775 O O . ILE A 1 236 ? -14.447 4.994 10.318 1.00 97.81 236 ILE A O 1
ATOM 1779 N N . TYR A 1 237 ? -15.081 7.140 10.281 1.00 97.88 237 TYR A N 1
ATOM 1780 C CA . TYR A 1 237 ? -15.046 7.304 11.739 1.00 97.88 237 TYR A CA 1
ATOM 1781 C C . TYR A 1 237 ? -15.886 6.251 12.485 1.00 97.88 237 TYR A C 1
ATOM 1783 O O . TYR A 1 237 ? -15.451 5.687 13.494 1.00 97.88 237 TYR A O 1
ATOM 1791 N N . ARG A 1 238 ? -17.107 5.965 12.007 1.00 97.12 238 ARG A N 1
ATOM 1792 C CA . ARG A 1 238 ? -17.971 4.948 12.631 1.00 97.12 238 ARG A CA 1
ATOM 1793 C C . ARG A 1 238 ? -17.371 3.552 12.524 1.00 97.12 238 ARG A C 1
ATOM 1795 O O . ARG A 1 238 ? -17.474 2.794 13.483 1.00 97.12 238 ARG A O 1
ATOM 1802 N N . VAL A 1 239 ? -16.744 3.222 11.398 1.00 97.44 239 VAL A N 1
ATOM 1803 C CA . VAL A 1 239 ? -16.055 1.939 11.233 1.00 97.44 239 VAL A CA 1
ATOM 1804 C C . VAL A 1 239 ? -14.904 1.824 12.226 1.00 97.44 239 VAL A C 1
ATOM 1806 O O . VAL A 1 239 ? -14.871 0.862 12.986 1.00 97.44 239 VAL A O 1
ATOM 1809 N N . PHE A 1 240 ? -14.033 2.832 12.321 1.00 97.44 240 PHE A N 1
ATOM 1810 C CA . PHE A 1 240 ? -12.892 2.832 13.247 1.00 97.44 240 PHE A CA 1
ATOM 1811 C C . PHE A 1 240 ? -13.319 2.656 14.706 1.00 97.44 240 PHE A C 1
ATOM 1813 O O . PHE A 1 240 ? -12.826 1.777 15.410 1.00 97.44 240 PHE A O 1
ATOM 1820 N N . THR A 1 241 ? -14.301 3.436 15.159 1.00 95.94 241 THR A N 1
ATOM 1821 C CA . THR A 1 241 ? -14.793 3.347 16.545 1.00 95.94 241 THR A CA 1
ATOM 1822 C C . THR A 1 241 ? -15.434 2.003 16.896 1.00 95.94 241 THR A C 1
ATOM 1824 O O . THR A 1 241 ? -15.443 1.633 18.068 1.00 95.94 241 THR A O 1
ATOM 1827 N N . ARG A 1 242 ? -15.948 1.256 15.911 1.00 95.19 242 ARG A N 1
ATOM 1828 C CA . ARG A 1 242 ? -16.427 -0.122 16.104 1.00 95.19 242 ARG A CA 1
ATOM 1829 C C . ARG A 1 242 ? -15.287 -1.140 16.022 1.00 95.19 242 ARG A C 1
ATOM 1831 O O . ARG A 1 242 ? -15.265 -2.077 16.812 1.00 95.19 242 ARG A O 1
ATOM 1838 N N . ALA A 1 243 ? -14.350 -0.938 15.096 1.00 95.69 243 ALA A N 1
ATOM 1839 C CA . ALA A 1 243 ? -13.221 -1.824 14.832 1.00 95.69 243 ALA A CA 1
ATOM 1840 C C . ALA A 1 243 ? -12.262 -1.957 16.012 1.00 95.69 243 ALA A C 1
ATOM 1842 O O . ALA A 1 243 ? -11.799 -3.058 16.288 1.00 95.69 243 ALA A O 1
ATOM 1843 N N . ILE A 1 244 ? -12.019 -0.872 16.752 1.00 94.62 244 ILE A N 1
ATOM 1844 C CA . ILE A 1 244 ? -11.054 -0.864 17.863 1.00 94.62 244 ILE A CA 1
ATOM 1845 C C . ILE A 1 244 ? -11.320 -1.941 18.928 1.00 94.62 244 ILE A C 1
ATOM 1847 O O . ILE A 1 244 ? -10.378 -2.449 19.524 1.00 94.62 244 ILE A O 1
ATOM 1851 N N . GLU A 1 245 ? -12.585 -2.318 19.144 1.00 91.25 245 GLU A N 1
ATOM 1852 C CA . GLU A 1 245 ? -12.984 -3.334 20.132 1.00 91.25 245 GLU A CA 1
ATOM 1853 C C . GLU A 1 245 ? -12.762 -4.775 19.625 1.00 91.25 245 GLU A C 1
ATOM 1855 O O . GLU A 1 245 ? -12.785 -5.715 20.415 1.00 91.25 245 GLU A O 1
ATOM 1860 N N . GLN A 1 246 ? -12.567 -4.966 18.316 1.00 91.38 246 GLN A N 1
ATOM 1861 C CA . GLN A 1 246 ? -12.378 -6.273 17.672 1.00 91.38 246 GLN A CA 1
ATOM 1862 C C . GLN A 1 246 ? -10.992 -6.426 17.029 1.00 91.38 246 GLN A C 1
ATOM 1864 O O . GLN A 1 246 ? -10.758 -7.390 16.309 1.00 91.38 246 GLN A O 1
ATOM 1869 N N . MET A 1 247 ? -10.056 -5.511 17.287 1.00 88.94 247 MET A N 1
ATOM 1870 C CA . MET A 1 247 ? -8.691 -5.588 16.763 1.00 88.94 247 MET A CA 1
ATOM 1871 C C . MET A 1 247 ? -7.712 -6.194 17.761 1.00 88.94 247 MET A C 1
ATOM 1873 O O . MET A 1 247 ? -7.797 -5.959 18.967 1.00 88.94 247 MET A O 1
ATOM 1877 N N . ARG A 1 248 ? -6.711 -6.914 17.238 1.00 84.81 248 ARG A N 1
ATOM 1878 C CA . ARG A 1 248 ? -5.583 -7.405 18.045 1.00 84.81 248 ARG A CA 1
ATOM 1879 C C . ARG A 1 248 ? -4.708 -6.262 18.566 1.00 84.81 248 ARG A C 1
ATOM 1881 O O . ARG A 1 248 ? -4.218 -6.347 19.689 1.00 84.81 248 ARG A O 1
ATOM 1888 N N . LEU A 1 249 ? -4.535 -5.213 17.758 1.00 86.88 249 LEU A N 1
ATOM 1889 C CA . LEU A 1 249 ? -3.748 -4.015 18.072 1.00 86.88 249 LEU A CA 1
ATOM 1890 C C . LEU A 1 249 ? -4.619 -2.743 17.998 1.00 86.88 249 LEU A C 1
ATOM 1892 O O . LEU A 1 249 ? -4.583 -2.019 17.000 1.00 86.88 249 LEU A O 1
ATOM 1896 N N . PRO A 1 250 ? -5.420 -2.4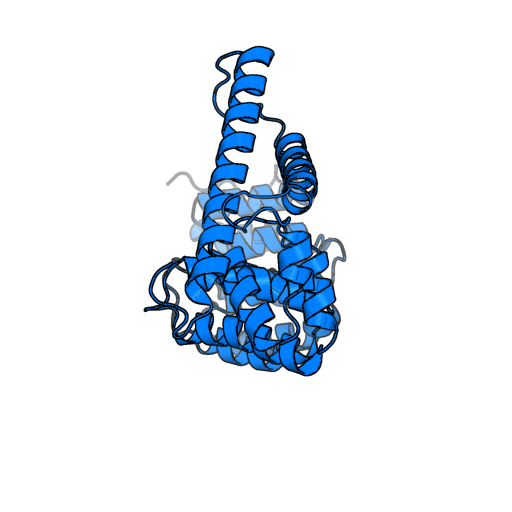46 19.040 1.00 90.25 250 PRO A N 1
ATOM 1897 C CA . PRO A 1 250 ? -6.259 -1.245 19.116 1.00 90.25 250 PRO A CA 1
ATOM 1898 C C . PRO A 1 250 ? -5.514 0.078 18.882 1.00 90.25 250 PRO A C 1
ATOM 1900 O O . PRO A 1 250 ? -6.105 1.046 18.405 1.00 90.25 250 PRO A O 1
ATOM 1903 N N . GLU A 1 251 ? -4.222 0.133 19.213 1.00 91.50 251 GLU A N 1
ATOM 1904 C CA . GLU A 1 251 ? -3.331 1.274 18.982 1.00 91.50 251 GLU A CA 1
ATOM 1905 C C . GLU A 1 251 ? -3.293 1.735 17.518 1.00 91.50 251 GLU A C 1
ATOM 1907 O O . GLU A 1 251 ? -3.217 2.939 17.273 1.00 91.50 251 GLU A O 1
ATOM 1912 N N . MET A 1 252 ? -3.432 0.818 16.553 1.00 90.94 252 MET A N 1
ATOM 1913 C CA . MET A 1 252 ? -3.481 1.168 15.131 1.00 90.94 252 MET A CA 1
ATOM 1914 C C . MET A 1 252 ? -4.687 2.060 14.834 1.00 90.94 252 MET A C 1
ATOM 1916 O O . MET A 1 252 ? -4.558 3.081 14.167 1.00 90.94 252 MET A O 1
ATOM 1920 N N . VAL A 1 253 ? -5.861 1.741 15.388 1.00 94.38 253 VAL A N 1
ATOM 1921 C CA . VAL A 1 253 ? -7.062 2.573 15.207 1.00 94.38 253 VAL A CA 1
ATOM 1922 C C . VAL A 1 253 ? -6.898 3.937 15.851 1.00 94.38 253 VAL A C 1
ATOM 1924 O O . VAL A 1 253 ? -7.384 4.931 15.319 1.00 94.38 253 VAL A O 1
ATOM 1927 N N . MET A 1 254 ? -6.214 4.008 16.993 1.00 95.06 254 MET A N 1
ATOM 1928 C CA . MET A 1 254 ? -5.958 5.284 17.658 1.00 95.06 254 MET A CA 1
ATOM 1929 C C . MET A 1 254 ? -5.100 6.203 16.787 1.00 95.06 254 MET A C 1
ATOM 1931 O O . MET A 1 254 ? -5.360 7.402 16.772 1.00 95.06 254 MET A O 1
ATOM 1935 N N . LEU A 1 255 ? -4.117 5.657 16.062 1.00 93.94 255 LEU A N 1
ATOM 1936 C CA . LEU A 1 255 ? -3.333 6.389 15.062 1.00 93.94 255 LEU A CA 1
ATOM 1937 C C . LEU A 1 255 ? -4.206 6.803 13.871 1.00 93.94 255 LEU A C 1
ATOM 1939 O O . LEU A 1 255 ? -4.306 7.987 13.573 1.00 93.94 255 LEU A O 1
ATOM 1943 N N . MET A 1 256 ? -4.955 5.868 13.283 1.00 95.50 256 MET A N 1
ATOM 1944 C CA . MET A 1 256 ? -5.826 6.148 12.132 1.00 95.50 256 MET A CA 1
ATOM 1945 C C . MET A 1 256 ? -6.922 7.188 12.434 1.00 95.50 256 MET A C 1
ATOM 1947 O O . MET A 1 256 ? -7.333 7.950 11.561 1.00 95.50 256 MET A O 1
ATOM 1951 N N . LEU A 1 257 ? -7.402 7.260 13.681 1.00 96.56 257 LEU A N 1
ATOM 1952 C CA . LEU A 1 257 ? -8.332 8.300 14.132 1.00 96.56 257 LEU A CA 1
ATOM 1953 C C . LEU A 1 257 ? -7.690 9.694 14.187 1.00 96.56 257 LEU A C 1
ATOM 1955 O O . LEU A 1 257 ? -8.415 10.678 14.019 1.00 96.56 257 LEU A O 1
ATOM 1959 N N . VAL A 1 258 ? -6.378 9.782 14.438 1.00 95.88 258 VAL A N 1
ATOM 1960 C CA . VAL A 1 258 ? -5.623 11.042 14.347 1.00 95.88 258 VAL A CA 1
ATOM 1961 C C . VAL A 1 258 ? -5.586 11.496 12.895 1.00 95.88 258 VAL A C 1
ATOM 1963 O O . VAL A 1 258 ? -6.026 12.609 12.615 1.00 95.88 258 VAL A O 1
ATOM 1966 N N . ASP A 1 259 ? -5.171 10.613 11.984 1.00 94.75 259 ASP A N 1
ATOM 1967 C CA . ASP A 1 259 ? -5.059 10.915 10.550 1.00 94.75 259 ASP A CA 1
ATOM 1968 C C . ASP A 1 259 ? -6.402 11.338 9.949 1.00 94.75 259 ASP A C 1
ATOM 1970 O O . ASP A 1 259 ? -6.484 12.298 9.183 1.00 94.75 259 ASP A O 1
ATOM 1974 N N . LEU A 1 260 ? -7.493 10.677 10.353 1.00 96.25 260 LEU A N 1
ATOM 1975 C CA . LEU A 1 260 ? -8.849 11.023 9.927 1.00 96.25 260 LEU A CA 1
ATOM 1976 C C . LEU A 1 260 ? -9.264 12.443 10.355 1.00 96.25 260 LEU A C 1
ATOM 1978 O O . LEU A 1 260 ? -10.093 13.067 9.693 1.00 96.25 260 LEU A O 1
ATOM 1982 N N . GLY A 1 261 ? -8.747 12.948 11.480 1.00 93.19 261 GLY A N 1
ATOM 1983 C CA . GLY A 1 261 ? -9.007 14.309 11.959 1.00 93.19 261 GLY A CA 1
ATOM 1984 C C . GLY A 1 261 ? -10.451 14.580 12.407 1.00 93.19 261 GLY A C 1
ATOM 1985 O O . GLY A 1 261 ? -10.873 15.734 12.479 1.00 93.19 261 GLY A O 1
ATOM 1986 N N . ASN A 1 262 ? -11.250 13.546 12.706 1.00 95.00 262 ASN A N 1
ATOM 1987 C CA . ASN A 1 262 ? -12.649 13.744 13.102 1.00 95.00 262 ASN A CA 1
ATOM 1988 C C . ASN A 1 262 ? -12.742 14.418 14.492 1.00 95.00 262 ASN A C 1
ATOM 1990 O O . ASN A 1 262 ? -12.261 13.840 15.469 1.00 95.00 262 ASN A O 1
ATOM 1994 N N . PRO A 1 263 ? -13.451 15.554 14.658 1.00 90.19 263 PRO A N 1
ATOM 1995 C CA . PRO A 1 263 ? -13.551 16.250 15.949 1.00 90.19 263 PRO A CA 1
ATOM 1996 C C . PRO A 1 263 ? -14.121 15.404 17.099 1.00 90.19 263 PRO A C 1
ATOM 1998 O O . PRO A 1 263 ? -13.862 15.676 18.271 1.00 90.19 263 PRO A O 1
ATOM 2001 N N . ARG A 1 264 ? -14.899 14.357 16.787 1.00 96.12 264 ARG A N 1
ATOM 2002 C CA . ARG A 1 264 ? -15.468 13.437 17.786 1.00 96.12 264 ARG A CA 1
ATOM 2003 C C . ARG A 1 264 ? -14.465 12.396 18.290 1.00 96.12 264 ARG A C 1
ATOM 2005 O O . ARG A 1 264 ? -14.746 11.730 19.289 1.00 96.12 264 ARG A O 1
ATOM 2012 N N . ALA A 1 265 ? -13.308 12.247 17.641 1.00 96.12 265 ALA A N 1
ATOM 2013 C CA . ALA A 1 265 ? -12.284 11.279 18.025 1.00 96.12 265 ALA A CA 1
ATOM 2014 C C . ALA A 1 265 ? -11.745 11.540 19.439 1.00 96.12 265 ALA A C 1
ATOM 2016 O O . ALA A 1 265 ? -11.625 10.596 20.213 1.00 96.12 265 ALA A O 1
ATOM 2017 N N . VAL A 1 266 ? -11.542 12.804 19.835 1.00 95.94 266 VAL A N 1
ATOM 2018 C CA . VAL A 1 266 ? -11.104 13.151 21.201 1.00 95.94 266 VAL A CA 1
ATOM 2019 C C . VAL A 1 266 ? -12.096 12.636 22.243 1.00 95.94 266 VAL A C 1
ATOM 2021 O O . VAL A 1 266 ? -11.712 11.930 23.173 1.00 95.94 266 VAL A O 1
ATOM 2024 N N . SER A 1 267 ? -13.387 12.948 22.093 1.00 95.81 267 SER A N 1
ATOM 2025 C CA . SER A 1 267 ? -14.417 12.491 23.034 1.00 95.81 267 SER A CA 1
ATOM 2026 C C . SER A 1 267 ? -14.490 10.966 23.104 1.00 95.81 267 SER A C 1
ATOM 2028 O O . SER A 1 267 ? -14.615 10.409 24.195 1.00 95.81 267 SER A O 1
ATOM 2030 N N . PHE A 1 268 ? -14.368 10.297 21.957 1.00 96.75 268 PHE A N 1
ATOM 2031 C CA . PHE A 1 268 ? -14.353 8.842 21.877 1.00 96.75 268 PHE A CA 1
ATOM 2032 C C . PHE A 1 268 ? -13.150 8.227 22.599 1.00 96.75 268 PHE A C 1
ATOM 2034 O O . PHE A 1 268 ? -13.344 7.401 23.486 1.00 96.75 268 PHE A O 1
ATOM 2041 N N . LEU A 1 269 ? -11.927 8.656 22.278 1.00 96.44 269 LEU A N 1
ATOM 2042 C CA . LEU A 1 269 ? -10.696 8.121 22.868 1.00 96.44 269 LEU A CA 1
ATOM 2043 C C . LEU A 1 269 ? -10.662 8.325 24.384 1.00 96.44 269 LEU A C 1
ATOM 2045 O O . LEU A 1 269 ? -10.277 7.424 25.125 1.00 96.44 269 LEU A O 1
ATOM 2049 N N . ARG A 1 270 ? -11.153 9.472 24.868 1.00 95.50 270 ARG A N 1
ATOM 2050 C CA . ARG A 1 270 ? -11.297 9.732 26.306 1.00 95.50 270 ARG A CA 1
ATOM 2051 C C . ARG A 1 270 ? -12.253 8.742 26.974 1.00 95.50 270 ARG A C 1
ATOM 2053 O O . ARG A 1 270 ? -11.919 8.184 28.017 1.00 95.50 270 ARG A O 1
ATOM 2060 N N . ALA A 1 271 ? -13.418 8.500 26.373 1.00 94.75 271 ALA A N 1
ATOM 2061 C CA . ALA A 1 271 ? -14.387 7.533 26.887 1.00 94.75 271 ALA A CA 1
ATOM 2062 C C . ALA A 1 271 ? -13.853 6.090 26.825 1.00 94.75 271 ALA A C 1
ATOM 2064 O O . ALA A 1 271 ? -14.037 5.322 27.770 1.00 94.75 271 ALA A O 1
ATOM 2065 N N . TYR A 1 272 ? -13.157 5.738 25.742 1.00 94.81 272 TYR A N 1
ATOM 2066 C CA . TYR A 1 272 ? -12.503 4.444 25.565 1.00 94.81 272 TYR A CA 1
ATOM 2067 C C . TYR A 1 272 ? -11.430 4.214 26.637 1.00 94.81 272 TYR A C 1
ATOM 2069 O O . TYR A 1 272 ? -11.444 3.180 27.303 1.00 94.81 272 TYR A O 1
ATOM 2077 N N . LEU A 1 273 ? -10.559 5.200 26.880 1.00 94.06 273 LEU A N 1
ATOM 2078 C CA . LEU A 1 273 ? -9.533 5.143 27.924 1.00 94.06 273 LEU A CA 1
ATOM 2079 C C . LEU A 1 273 ? -10.153 4.969 29.313 1.00 94.06 273 LEU A C 1
ATOM 2081 O O . LEU A 1 273 ? -9.702 4.124 30.077 1.00 94.06 273 LEU A O 1
ATOM 2085 N N . GLN A 1 274 ? -11.207 5.723 29.639 1.00 93.06 274 GLN A N 1
ATOM 2086 C CA . GLN A 1 274 ? -11.896 5.601 30.928 1.00 93.06 274 GLN A CA 1
ATOM 2087 C C . GLN A 1 274 ? -12.525 4.217 31.130 1.00 93.06 274 GLN A C 1
ATOM 2089 O O . GLN A 1 274 ? -12.421 3.656 32.220 1.00 93.06 274 GLN A O 1
ATOM 2094 N N . ARG A 1 275 ? -13.154 3.653 30.091 1.00 93.69 275 ARG A N 1
ATOM 2095 C CA . ARG A 1 275 ? -13.770 2.317 30.142 1.00 93.69 275 ARG A CA 1
ATOM 2096 C C . ARG A 1 275 ? -12.745 1.189 30.246 1.00 93.69 275 ARG A C 1
ATOM 2098 O O . ARG A 1 275 ? -13.006 0.214 30.942 1.00 93.69 275 ARG A O 1
ATOM 2105 N N . ASN A 1 276 ? -11.604 1.327 29.573 1.00 92.44 276 ASN A N 1
ATOM 2106 C CA . ASN A 1 276 ? -10.632 0.246 29.397 1.00 92.44 276 ASN A CA 1
ATOM 2107 C C . ASN A 1 276 ? -9.348 0.419 30.230 1.00 92.44 276 ASN A C 1
ATOM 2109 O O . ASN A 1 276 ? -8.424 -0.376 30.111 1.00 92.44 276 ASN A O 1
ATOM 2113 N N . LEU A 1 277 ? -9.266 1.410 31.126 1.00 90.44 277 LEU A N 1
ATOM 2114 C CA . LEU A 1 277 ? -8.044 1.722 31.888 1.00 90.44 277 LEU A CA 1
ATOM 2115 C C . LEU A 1 277 ? -7.423 0.523 32.627 1.00 90.44 277 LEU A C 1
ATOM 2117 O O . LEU A 1 277 ? -6.214 0.478 32.823 1.00 90.44 277 LEU A O 1
ATOM 2121 N N . GLN A 1 278 ? -8.248 -0.426 33.075 1.00 89.88 278 GLN A N 1
ATOM 2122 C CA . GLN A 1 278 ? -7.790 -1.603 33.823 1.00 89.88 278 GLN A CA 1
ATOM 2123 C C . GLN A 1 278 ? -7.289 -2.748 32.932 1.00 89.88 278 GLN A C 1
ATOM 2125 O O . GLN A 1 278 ? -6.655 -3.666 33.451 1.00 89.88 278 GLN A O 1
ATOM 2130 N N . THR A 1 279 ? -7.607 -2.720 31.636 1.00 89.88 279 THR A N 1
ATOM 2131 C CA . THR A 1 279 ? -7.283 -3.774 30.662 1.00 89.88 279 THR A CA 1
ATOM 2132 C C . THR A 1 279 ? -6.239 -3.335 29.641 1.00 89.88 279 THR A C 1
ATOM 2134 O O . THR A 1 279 ? -5.550 -4.191 29.093 1.00 89.88 279 THR A O 1
ATOM 2137 N N . LEU A 1 280 ? -6.093 -2.028 29.404 1.00 89.75 280 LEU A N 1
ATOM 2138 C CA . LEU A 1 280 ? -5.079 -1.489 28.501 1.00 89.75 280 LEU A CA 1
ATOM 2139 C C . LEU A 1 280 ? -3.667 -1.775 29.015 1.00 89.75 280 LEU A C 1
ATOM 2141 O O . LEU A 1 280 ? -3.381 -1.638 30.205 1.00 89.75 280 LEU A O 1
ATOM 2145 N N . SER A 1 281 ? -2.763 -2.091 28.090 1.00 91.00 281 SER A N 1
ATOM 2146 C CA . SER A 1 281 ? -1.327 -2.083 28.362 1.00 91.00 281 SER A CA 1
ATOM 2147 C C . SER A 1 281 ? -0.799 -0.648 28.508 1.00 91.00 281 SER A C 1
ATOM 2149 O O . SER A 1 281 ? -1.430 0.321 28.073 1.00 91.00 281 SER A O 1
ATOM 2151 N N . LEU A 1 282 ? 0.404 -0.490 29.070 1.00 90.38 282 LEU A N 1
ATOM 2152 C CA . LEU A 1 282 ? 1.048 0.824 29.180 1.00 90.38 282 LEU A CA 1
ATOM 2153 C C . LEU A 1 282 ? 1.284 1.455 27.799 1.00 90.38 282 LEU A C 1
ATOM 2155 O O . LEU A 1 282 ? 1.141 2.668 27.650 1.00 90.38 282 LEU A O 1
ATOM 2159 N N . ALA A 1 283 ? 1.623 0.641 26.795 1.00 89.81 283 ALA A N 1
ATOM 2160 C CA . ALA A 1 283 ? 1.803 1.096 25.420 1.00 89.81 283 ALA A CA 1
ATOM 2161 C C . ALA A 1 283 ? 0.486 1.634 24.840 1.00 89.81 283 ALA A C 1
ATOM 2163 O O . ALA A 1 283 ? 0.449 2.761 24.355 1.00 89.81 283 ALA A O 1
ATOM 2164 N N . GLN A 1 284 ? -0.613 0.893 24.998 1.00 92.38 284 GLN A N 1
ATOM 2165 C CA . GLN A 1 284 ? -1.937 1.306 24.522 1.00 92.38 284 GLN A CA 1
ATOM 2166 C C . GLN A 1 284 ? -2.452 2.557 25.241 1.00 92.38 284 GLN A C 1
ATOM 2168 O O . GLN A 1 284 ? -3.023 3.448 24.615 1.00 92.38 284 GLN A O 1
ATOM 2173 N N . TYR A 1 285 ? -2.217 2.665 26.551 1.00 93.69 285 TYR A N 1
ATOM 2174 C CA . TYR A 1 285 ? -2.512 3.884 27.300 1.00 93.69 285 TYR A CA 1
ATOM 2175 C C . TYR A 1 285 ? -1.733 5.086 26.750 1.00 93.69 285 TYR A C 1
ATOM 2177 O O . TYR A 1 285 ? -2.327 6.131 26.484 1.00 93.69 285 TYR A O 1
ATOM 2185 N N . ARG A 1 286 ? -0.412 4.942 26.560 1.00 92.69 286 ARG A N 1
ATOM 2186 C CA . ARG A 1 286 ? 0.447 6.013 26.030 1.00 92.69 286 ARG A CA 1
ATOM 2187 C C . ARG A 1 286 ? 0.020 6.424 24.628 1.00 92.69 286 ARG A C 1
ATOM 2189 O O . ARG A 1 286 ? -0.074 7.622 24.375 1.00 92.69 286 ARG A O 1
ATOM 2196 N N . GLN A 1 287 ? -0.294 5.459 23.768 1.00 94.56 287 GLN A N 1
ATOM 2197 C CA . GLN A 1 287 ? -0.793 5.739 22.429 1.00 94.56 287 GLN A CA 1
ATOM 2198 C C . GLN A 1 287 ? -2.113 6.508 22.480 1.00 94.56 287 GLN A C 1
ATOM 2200 O O . GLN A 1 287 ? -2.245 7.528 21.818 1.00 94.56 287 GLN A O 1
ATOM 2205 N N . CYS A 1 288 ? -3.067 6.090 23.316 1.00 94.75 288 CYS A N 1
ATOM 2206 C CA . CYS A 1 288 ? -4.349 6.780 23.442 1.00 94.75 288 CYS A CA 1
ATOM 2207 C C . CYS A 1 288 ? -4.180 8.239 23.905 1.00 94.75 288 CYS A C 1
ATOM 2209 O O . CYS A 1 288 ? -4.768 9.151 23.323 1.00 94.75 288 CYS A O 1
ATOM 2211 N N . VAL A 1 289 ? -3.329 8.483 24.911 1.00 94.44 289 VAL A N 1
ATOM 2212 C CA . VAL A 1 289 ? -3.007 9.843 25.382 1.00 94.44 289 VAL A CA 1
ATOM 2213 C C . VAL A 1 289 ? -2.301 10.660 24.294 1.00 94.44 289 VAL A C 1
ATOM 2215 O O . VAL A 1 289 ? -2.653 11.820 24.084 1.00 94.44 289 VAL A O 1
ATOM 2218 N N . SER A 1 290 ? -1.342 10.060 23.583 1.00 94.44 290 SER A N 1
ATOM 2219 C CA . SER A 1 290 ? -0.637 10.695 22.465 1.00 94.44 290 SER A CA 1
ATOM 2220 C C . SER A 1 290 ? -1.604 11.087 21.345 1.00 94.44 290 SER A C 1
ATOM 2222 O O . SER A 1 290 ? -1.607 12.244 20.932 1.00 94.44 290 SER A O 1
ATOM 2224 N N . SER A 1 291 ? -2.507 10.189 20.944 1.00 95.88 291 SER A N 1
ATOM 2225 C CA . SER A 1 291 ? -3.539 10.454 19.939 1.00 95.88 291 SER A CA 1
ATOM 2226 C C . SER A 1 291 ? -4.508 11.563 20.369 1.00 95.88 291 SER A C 1
ATOM 2228 O O . SER A 1 291 ? -4.851 12.424 19.562 1.00 95.88 291 SER A O 1
ATOM 2230 N N . ILE A 1 292 ? -4.920 11.610 21.644 1.00 95.69 292 ILE A N 1
ATOM 2231 C CA . ILE A 1 292 ? -5.734 12.720 22.179 1.00 95.69 292 ILE A CA 1
ATOM 2232 C C . ILE A 1 292 ? -4.982 14.051 22.060 1.00 95.69 292 ILE A C 1
ATOM 2234 O O . ILE A 1 292 ? -5.576 15.043 21.637 1.00 95.69 292 ILE A O 1
ATOM 2238 N N . SER A 1 293 ? -3.697 14.072 22.421 1.00 94.25 293 SER A N 1
ATOM 2239 C CA . SER A 1 293 ? -2.849 15.266 22.336 1.00 94.25 293 SER A CA 1
ATOM 2240 C C . SER A 1 293 ? -2.648 15.728 20.888 1.00 94.25 293 SER A C 1
ATOM 2242 O O . SER A 1 293 ? -2.826 16.909 20.597 1.00 94.25 293 SER A O 1
ATOM 2244 N N . ALA A 1 294 ? -2.367 14.801 19.965 1.00 94.25 294 ALA A N 1
ATOM 2245 C CA . ALA A 1 294 ? -2.203 15.077 18.534 1.00 94.25 294 ALA A CA 1
ATOM 2246 C C . ALA A 1 294 ? -3.475 15.663 17.897 1.00 94.25 294 ALA A C 1
ATOM 2248 O O . ALA A 1 294 ? -3.408 16.515 17.017 1.00 94.25 294 ALA A O 1
ATOM 2249 N N . LEU A 1 295 ? -4.648 15.276 18.404 1.00 93.56 295 LEU A N 1
ATOM 2250 C CA . LEU A 1 295 ? -5.945 15.854 18.040 1.00 93.56 295 LEU A CA 1
ATOM 2251 C C . LEU A 1 295 ? -6.265 17.171 18.781 1.00 93.56 295 LEU A C 1
ATOM 2253 O O . LEU A 1 295 ? -7.406 17.635 18.752 1.00 93.56 295 LEU A O 1
ATOM 2257 N N . HIS A 1 296 ? -5.284 17.775 19.457 1.00 92.81 296 HIS A N 1
ATOM 2258 C CA . HIS A 1 296 ? -5.403 19.001 20.259 1.00 92.81 296 HIS A CA 1
ATOM 2259 C C . HIS A 1 296 ? -6.379 18.895 21.447 1.00 92.81 296 HIS A C 1
ATOM 2261 O O . HIS A 1 296 ? -6.897 19.897 21.952 1.00 92.81 296 HIS A O 1
ATOM 2267 N N . GLY A 1 297 ? -6.649 17.676 21.914 1.00 90.50 297 GLY A N 1
ATOM 2268 C CA . GLY A 1 297 ? -7.460 17.417 23.093 1.00 90.50 297 GLY A CA 1
ATOM 2269 C C . GLY A 1 297 ? -6.687 17.664 24.388 1.00 90.50 297 GLY A C 1
ATOM 2270 O O . GLY A 1 297 ? -5.508 17.342 24.508 1.00 90.50 297 GLY A O 1
ATOM 2271 N N . ARG A 1 298 ? -7.373 18.186 25.412 1.00 88.62 298 ARG A N 1
ATOM 2272 C CA . ARG A 1 298 ? -6.810 18.248 26.770 1.00 88.62 298 ARG A CA 1
ATOM 2273 C C . ARG A 1 298 ? -6.666 16.836 27.335 1.00 88.62 298 ARG A C 1
ATOM 2275 O O . ARG A 1 298 ? -7.583 16.025 27.178 1.00 88.62 298 ARG A O 1
ATOM 2282 N N . TYR A 1 299 ? -5.556 16.568 28.017 1.00 85.44 299 TYR A N 1
ATOM 2283 C CA . TYR A 1 299 ? -5.265 15.261 28.616 1.00 85.44 299 TYR A CA 1
ATOM 2284 C C . TYR A 1 299 ? -4.871 15.322 30.103 1.00 85.44 299 TYR A C 1
ATOM 2286 O O . TYR A 1 299 ? -4.758 14.277 30.740 1.00 85.44 299 TYR A O 1
ATOM 2294 N N . ASP A 1 300 ? -4.705 16.515 30.683 1.00 85.19 300 ASP A N 1
ATOM 2295 C CA . ASP A 1 300 ? -4.263 16.695 32.079 1.00 85.19 300 ASP A CA 1
ATOM 2296 C C . ASP A 1 300 ? -5.242 16.130 33.119 1.00 85.19 300 ASP A C 1
ATOM 2298 O O . ASP A 1 300 ? -4.859 15.791 34.239 1.00 85.19 300 ASP A O 1
ATOM 2302 N N . ASP A 1 301 ? -6.518 16.037 32.751 1.00 87.81 301 ASP A N 1
ATOM 2303 C CA . ASP A 1 301 ? -7.613 15.538 33.579 1.00 87.81 301 ASP A CA 1
ATOM 2304 C C . ASP A 1 301 ? -7.897 14.041 33.368 1.00 87.81 301 ASP A C 1
ATOM 2306 O O . ASP A 1 301 ? -8.855 13.502 33.928 1.00 87.81 301 ASP A O 1
ATOM 2310 N N . LEU A 1 302 ? -7.088 13.358 32.551 1.00 88.19 302 LEU A N 1
ATOM 2311 C CA . LEU A 1 302 ? -7.253 11.933 32.299 1.00 88.19 302 LEU A CA 1
ATOM 2312 C C . LEU A 1 302 ? -6.814 11.092 33.500 1.00 88.19 302 LEU A C 1
ATOM 2314 O O . LEU A 1 302 ? -5.864 11.441 34.211 1.00 88.19 302 LEU A O 1
ATOM 2318 N N . PRO A 1 303 ? -7.488 9.953 33.737 1.00 83.75 303 PRO A N 1
ATOM 2319 C CA . PRO A 1 303 ? -7.089 9.053 34.800 1.00 83.75 303 PRO A CA 1
ATOM 2320 C C . PRO A 1 303 ? -5.692 8.502 34.502 1.00 83.75 303 PRO A C 1
ATOM 2322 O O . PRO A 1 303 ? -5.391 8.085 33.384 1.00 83.75 303 PRO A O 1
ATOM 2325 N N . ARG A 1 304 ? -4.827 8.513 35.519 1.00 85.88 304 ARG A N 1
ATOM 2326 C CA . ARG A 1 304 ? -3.446 8.045 35.384 1.00 85.88 304 ARG A CA 1
ATOM 2327 C C . ARG A 1 304 ? -3.416 6.532 35.222 1.00 85.88 304 ARG A C 1
ATOM 2329 O O . ARG A 1 304 ? -4.180 5.826 35.882 1.00 85.88 304 ARG A O 1
ATOM 2336 N N . TYR A 1 305 ? -2.493 6.051 34.391 1.00 85.75 305 TYR A N 1
ATOM 2337 C CA . TYR A 1 305 ? -2.228 4.623 34.281 1.00 85.75 305 TYR A CA 1
ATOM 2338 C C . TYR A 1 305 ? -1.910 4.050 35.673 1.00 85.75 305 TYR A C 1
ATOM 2340 O O . TYR A 1 305 ? -1.083 4.630 36.387 1.00 85.75 305 TYR A O 1
ATOM 2348 N N . PRO A 1 306 ? -2.577 2.967 36.101 1.00 80.44 306 PRO A N 1
ATOM 2349 C CA . PRO A 1 306 ? -2.326 2.387 37.408 1.00 80.44 306 PRO A CA 1
ATOM 2350 C C . PRO A 1 306 ? -0.884 1.874 37.462 1.00 80.44 306 PRO A C 1
ATOM 2352 O O . PRO A 1 306 ? -0.497 1.022 36.666 1.00 80.44 306 PRO A O 1
ATOM 2355 N N . ASN A 1 307 ? -0.091 2.389 38.406 1.00 60.00 307 ASN A N 1
ATOM 2356 C CA . ASN A 1 307 ? 1.205 1.807 38.749 1.00 60.00 307 ASN A CA 1
ATOM 2357 C C . ASN A 1 307 ? 0.940 0.397 39.298 1.00 60.00 307 ASN A C 1
ATOM 2359 O O . ASN A 1 307 ? 0.550 0.262 40.459 1.00 60.00 307 ASN A O 1
ATOM 2363 N N . ARG A 1 308 ? 1.067 -0.628 38.456 1.00 53.16 308 ARG A N 1
ATOM 2364 C CA . ARG A 1 308 ? 1.125 -2.029 38.875 1.00 53.16 308 ARG A CA 1
ATOM 2365 C C . ARG A 1 308 ? 2.564 -2.499 38.816 1.00 53.16 308 ARG A C 1
ATOM 2367 O O . ARG A 1 308 ? 3.224 -2.177 37.804 1.00 53.16 308 ARG A O 1
#

pLDDT: mean 87.36, std 13.66, range [29.52, 98.5]

Radius of gyration: 23.21 Å; chains: 1; bounding box: 54×38×68 Å

Foldseek 3Di:
DPPDDDDDPCQLLLLVLVVLLVQLVVLVVVVVVVCCVPPNPDPDDDDPPVVSVVSSVVSSVVQQCAFDVSNVRHGVLVVLVPDQDLVVLLVSLLSNLLSVDDDDDPSSLVNNCVPVVVSLVSLLVLLLCCLVCVVPDDPSSLSSNLNSLVSCLVVVVCVCLVVNLVSQVVPPDDDPPSVSSLLSNLVSLLSDLVCLVVLLVVLVVCLVVLAQQDGNSLSSLSSLLSSQFPVLDPSNVVSLLSNLVRYPCSLSSLVSLLRNLNLCSLVSLLVVCVVCLPPDDPVSNVSSLVSNVSSVHDDPPGDDRDPD